Protein AF-A0AAD7GSQ5-F1 (afdb_monomer_lite)

Foldseek 3Di:
DVVVVCLLCVPPVNDFPVQDPDVPPDGDDDDDDDDDPDDFFPVVQVRLLVSLVCLQPDFAFDKDWDKDQDPPDPDPPDDDDDDDPPDPDDPDDPDPPPCVPVNTDTDIDGDPDPPPGHRGHPSQQRKGKWKWFWDDPDPPTDTDGGDTPVSVVVTQKIKIWIWGDRVVDDIDTSDIDIDHDDDDDPVRVVVVVVVRSVVRVVVSVVSVVVD

Secondary structure (DSSP, 8-state):
-HHHHHHHHTSGGG--GGGEEETTTEE---------S---S-HHHHHHHHHHHHHHH-EEPP-EEEEE-PPPP----------------------TT-GGG-S-EEEEE----TT-PEEPTTGGG--EEEEEEEE-SSSSPEEEES--HHHHHH-SEEEEEEEE--TTS--EEEEEEEEES----HHHHHHHHHHHHHHHHHHHHHHHTT-

Radius of gyration: 27.68 Å; chains: 1; bounding box: 52×43×93 Å

Sequence (211 aa):
MSTLLHQTLAHPSLHPVNLGILAEKKAWLLNLNCVVLADAGNAYDALFMAARAALWDCKVPRMCGVEYKAAAAPGTKVAESGEMDVDRDTEAQQSGFDTRSIARAVDFELPDYWDEGAVLDGRERWPVSVTLNIAGSKMPLVHYLDAIPQEEAATPLRLLLVFSFPPASSPKLQAMRTLGSGELESDQIRDFVTDGEKYAQKLWDALNRKL

Organism: Mycena rosella (NCBI:txid1033263)

pLDDT: mean 75.3, std 17.5, range [32.16, 93.0]

Structure (mmCIF, N/CA/C/O backbone):
data_AF-A0AAD7GSQ5-F1
#
_entry.id   AF-A0AAD7GSQ5-F1
#
loop_
_atom_site.group_PDB
_atom_site.id
_atom_site.type_symbol
_atom_site.label_atom_id
_atom_site.label_alt_id
_atom_site.label_comp_id
_atom_site.label_asym_id
_atom_site.label_entity_id
_atom_site.label_seq_id
_atom_site.pdbx_PDB_ins_code
_atom_site.Cartn_x
_atom_site.Cartn_y
_atom_site.Cartn_z
_atom_site.occupancy
_atom_site.B_iso_or_equiv
_atom_site.auth_seq_id
_atom_site.auth_comp_id
_atom_site.auth_asym_id
_atom_site.auth_atom_id
_atom_site.pdbx_PDB_model_num
ATOM 1 N N . MET A 1 1 ? -13.014 2.331 -3.685 1.00 68.62 1 MET A N 1
ATOM 2 C CA . MET A 1 1 ? -11.794 1.556 -3.357 1.00 68.62 1 MET A CA 1
ATOM 3 C C . MET A 1 1 ? -10.695 1.776 -4.392 1.00 68.62 1 MET A C 1
ATOM 5 O O . MET A 1 1 ? -9.626 2.228 -4.007 1.00 68.62 1 MET A O 1
ATOM 9 N N . SER A 1 2 ? -10.964 1.563 -5.686 1.00 78.50 2 SER A N 1
ATOM 10 C CA . SER A 1 2 ? -9.988 1.754 -6.778 1.00 78.50 2 SER A CA 1
ATOM 11 C C . SER A 1 2 ? -9.337 3.141 -6.819 1.00 78.50 2 SER A C 1
ATOM 13 O O . SER A 1 2 ? -8.131 3.240 -6.999 1.00 78.50 2 SER A O 1
ATOM 15 N N . THR A 1 3 ? -10.100 4.212 -6.589 1.00 84.81 3 THR A N 1
ATOM 16 C CA . THR A 1 3 ? -9.573 5.588 -6.581 1.00 84.81 3 THR A CA 1
ATOM 17 C C . THR A 1 3 ? -8.549 5.831 -5.480 1.00 84.81 3 THR A C 1
ATOM 19 O O . THR A 1 3 ? -7.560 6.509 -5.718 1.00 84.81 3 THR A O 1
ATOM 22 N N . LEU A 1 4 ? -8.756 5.254 -4.294 1.00 84.88 4 LEU A N 1
ATOM 23 C CA . LEU A 1 4 ? -7.828 5.385 -3.173 1.00 84.88 4 LEU A CA 1
ATOM 24 C C . LEU A 1 4 ? -6.525 4.635 -3.461 1.00 84.88 4 LEU A C 1
ATOM 26 O O . LEU A 1 4 ? -5.440 5.177 -3.275 1.00 84.88 4 LEU A O 1
ATOM 30 N N . LEU A 1 5 ? -6.637 3.414 -3.982 1.00 84.44 5 LEU A N 1
ATOM 31 C CA . LEU A 1 5 ? -5.481 2.624 -4.393 1.00 84.44 5 LEU A CA 1
ATOM 32 C C . LEU A 1 5 ? -4.702 3.346 -5.504 1.00 84.44 5 LEU A C 1
ATOM 34 O O . LEU A 1 5 ? -3.497 3.532 -5.390 1.00 84.44 5 LEU A O 1
ATOM 38 N N . HIS A 1 6 ? -5.390 3.861 -6.524 1.00 86.62 6 HIS A N 1
ATOM 39 C CA . HIS A 1 6 ? -4.755 4.637 -7.586 1.00 86.62 6 HIS A CA 1
ATOM 40 C C . HIS A 1 6 ? -4.073 5.906 -7.055 1.00 86.62 6 HIS A C 1
ATOM 42 O O . HIS A 1 6 ? -2.906 6.123 -7.347 1.00 86.62 6 HIS A O 1
ATOM 48 N N . GLN A 1 7 ? -4.749 6.717 -6.236 1.00 87.31 7 GLN A N 1
ATOM 49 C CA . GLN A 1 7 ? -4.179 7.953 -5.679 1.00 87.31 7 GLN A CA 1
ATOM 50 C C . GLN A 1 7 ? -2.938 7.697 -4.819 1.00 87.31 7 GLN A C 1
ATOM 52 O O . GLN A 1 7 ? -1.979 8.461 -4.878 1.00 87.31 7 GLN A O 1
ATOM 57 N N . THR A 1 8 ? -2.954 6.626 -4.025 1.00 85.56 8 THR A N 1
ATOM 58 C CA . THR A 1 8 ? -1.817 6.260 -3.172 1.00 85.56 8 THR A CA 1
ATOM 59 C C . THR A 1 8 ? -0.640 5.724 -3.977 1.00 85.56 8 THR A C 1
ATOM 61 O O . THR A 1 8 ? 0.480 6.176 -3.764 1.00 85.56 8 THR A O 1
ATOM 64 N N . LEU A 1 9 ? -0.872 4.804 -4.920 1.00 84.44 9 LEU A N 1
ATOM 65 C CA . LEU A 1 9 ? 0.197 4.168 -5.696 1.00 84.44 9 LEU A CA 1
ATOM 66 C C . LEU A 1 9 ? 0.732 5.043 -6.834 1.00 84.44 9 LEU A C 1
ATOM 68 O O . LEU A 1 9 ? 1.901 4.922 -7.183 1.00 84.44 9 LEU A O 1
ATOM 72 N N . ALA A 1 10 ? -0.082 5.944 -7.388 1.00 85.00 10 ALA A N 1
ATOM 73 C CA . ALA A 1 10 ? 0.351 6.896 -8.413 1.00 85.00 10 ALA A CA 1
ATOM 74 C C . ALA A 1 10 ? 1.188 8.053 -7.842 1.00 85.00 10 ALA A C 1
ATOM 76 O O . ALA A 1 10 ? 1.630 8.925 -8.592 1.00 85.00 10 ALA A O 1
ATOM 77 N N . HIS A 1 11 ? 1.399 8.098 -6.522 1.00 83.00 11 HIS A N 1
ATOM 78 C CA . HIS A 1 11 ? 2.179 9.159 -5.912 1.00 83.00 11 HIS A CA 1
ATOM 79 C C . HIS A 1 11 ? 3.644 9.114 -6.410 1.00 83.00 11 HIS A C 1
ATOM 81 O O . HIS A 1 11 ? 4.278 8.057 -6.352 1.00 83.00 11 HIS A O 1
ATOM 87 N N . PRO A 1 12 ? 4.245 10.250 -6.827 1.00 79.50 12 PRO A N 1
ATOM 88 C CA . PRO A 1 12 ? 5.581 10.278 -7.437 1.00 79.50 12 PRO A CA 1
ATOM 89 C C . PRO A 1 12 ? 6.703 9.667 -6.586 1.00 79.50 12 PRO A C 1
ATOM 91 O O . PRO A 1 12 ? 7.676 9.157 -7.126 1.00 79.50 12 PRO A O 1
ATOM 94 N N . SER A 1 13 ? 6.566 9.685 -5.254 1.00 75.94 13 SER A N 1
ATOM 95 C CA . SER A 1 13 ? 7.541 9.072 -4.329 1.00 75.94 13 SER A CA 1
ATOM 96 C C . SER A 1 13 ? 7.661 7.550 -4.464 1.00 75.94 13 SER A C 1
ATOM 98 O O . SER A 1 13 ? 8.639 6.972 -3.991 1.00 75.94 13 SER A O 1
ATOM 100 N N . LEU A 1 14 ? 6.668 6.909 -5.081 1.00 76.50 14 LEU A N 1
ATOM 101 C CA . LEU A 1 14 ? 6.602 5.468 -5.292 1.00 76.50 14 LEU A CA 1
ATOM 102 C C . LEU A 1 14 ? 6.900 5.077 -6.742 1.00 76.50 14 LEU A C 1
ATOM 104 O O . LEU A 1 14 ? 6.916 3.888 -7.035 1.00 76.50 14 LEU A O 1
ATOM 108 N N . HIS A 1 15 ? 7.162 6.039 -7.639 1.00 80.88 15 HIS A N 1
ATOM 109 C CA . HIS A 1 15 ? 7.458 5.750 -9.041 1.00 80.88 15 HIS A CA 1
ATOM 110 C C . HIS A 1 15 ? 8.826 5.053 -9.147 1.00 80.88 15 HIS A C 1
ATOM 112 O O . HIS A 1 15 ? 9.850 5.644 -8.785 1.00 80.88 15 HIS A O 1
ATOM 118 N N . PRO A 1 16 ? 8.873 3.800 -9.622 1.00 81.00 16 PRO A N 1
ATOM 119 C CA . PRO A 1 16 ? 10.131 3.093 -9.796 1.00 81.00 16 PRO A CA 1
ATOM 120 C C . PRO A 1 16 ? 10.864 3.587 -11.057 1.00 81.00 16 PRO A C 1
ATOM 122 O O . PRO A 1 16 ? 10.272 3.776 -12.119 1.00 81.00 16 PRO A O 1
ATOM 125 N N . VAL A 1 17 ? 12.176 3.809 -10.950 1.00 78.75 17 VAL A N 1
ATOM 126 C CA . VAL A 1 17 ? 12.980 4.430 -12.026 1.00 78.75 17 VAL A CA 1
ATOM 127 C C . VAL A 1 17 ? 13.133 3.501 -13.238 1.00 78.75 17 VAL A C 1
ATOM 129 O O . VAL A 1 17 ? 13.325 3.950 -14.367 1.00 78.75 17 VAL A O 1
ATOM 132 N N . ASN A 1 18 ? 12.997 2.193 -13.026 1.00 78.38 18 ASN A N 1
ATOM 133 C CA . ASN A 1 18 ? 13.192 1.162 -14.042 1.00 78.38 18 ASN A CA 1
ATOM 134 C C . ASN A 1 18 ? 12.001 0.973 -15.007 1.00 78.38 18 ASN A C 1
ATOM 136 O O . ASN A 1 18 ? 12.034 0.058 -15.826 1.00 78.38 18 ASN A O 1
ATOM 140 N N . LEU A 1 19 ? 10.966 1.820 -14.943 1.00 78.88 19 LEU A N 1
ATOM 141 C CA . LEU A 1 19 ? 9.861 1.817 -15.912 1.00 78.88 19 LEU A CA 1
ATOM 142 C C . LEU A 1 19 ? 10.145 2.666 -17.162 1.00 78.88 19 LEU A C 1
ATOM 144 O O . LEU A 1 19 ? 9.374 2.617 -18.117 1.00 78.88 19 LEU A O 1
ATOM 148 N N . GLY A 1 20 ? 11.235 3.435 -17.201 1.00 76.75 20 GLY A N 1
ATOM 149 C CA . GLY A 1 20 ? 11.613 4.204 -18.389 1.00 76.75 20 GLY A CA 1
ATOM 150 C C . GLY A 1 20 ? 12.128 3.309 -19.520 1.00 76.75 20 GLY A C 1
ATOM 151 O O . GLY A 1 20 ? 13.118 2.606 -19.340 1.00 76.75 20 GLY A O 1
ATOM 152 N N . ILE A 1 21 ? 11.491 3.365 -20.696 1.00 73.31 21 ILE A N 1
ATOM 153 C CA . ILE A 1 21 ? 11.996 2.738 -21.932 1.00 73.31 21 ILE A CA 1
ATOM 154 C C . ILE A 1 21 ? 12.950 3.694 -22.642 1.00 73.31 21 ILE A C 1
ATOM 156 O O . ILE A 1 21 ? 14.101 3.379 -22.925 1.00 73.31 21 ILE A O 1
ATOM 160 N N . LEU A 1 22 ? 12.455 4.900 -22.898 1.00 72.69 22 LEU A N 1
ATOM 161 C CA . LEU A 1 22 ? 13.202 6.021 -23.437 1.00 72.69 22 LEU A CA 1
ATOM 162 C C . LEU A 1 22 ? 12.926 7.201 -22.529 1.00 72.69 22 LEU A C 1
ATOM 164 O O . LEU A 1 22 ? 11.758 7.560 -22.342 1.00 72.69 22 LEU A O 1
ATOM 168 N N . ALA A 1 23 ? 13.990 7.806 -22.003 1.00 69.12 23 ALA A N 1
ATOM 169 C CA . ALA A 1 23 ? 13.882 9.010 -21.193 1.00 69.12 23 ALA A CA 1
ATOM 170 C C . ALA A 1 23 ? 12.964 10.026 -21.896 1.00 69.12 23 ALA A C 1
ATOM 172 O O . ALA A 1 23 ? 13.166 10.350 -23.068 1.00 69.12 23 ALA A O 1
ATOM 173 N N . GLU A 1 24 ? 11.912 10.443 -21.187 1.00 70.12 24 GLU A N 1
ATOM 174 C CA . GLU A 1 24 ? 10.933 11.455 -21.614 1.00 70.12 24 GLU A CA 1
ATOM 175 C C . GLU A 1 24 ? 10.088 11.117 -22.860 1.00 70.12 24 GLU A C 1
ATOM 177 O O . GLU A 1 24 ? 9.336 11.966 -23.335 1.00 70.12 24 GLU A O 1
ATOM 182 N N . LYS A 1 25 ? 10.156 9.887 -23.392 1.00 75.31 25 LYS A N 1
ATOM 183 C CA . LYS A 1 25 ? 9.409 9.499 -24.608 1.00 75.31 25 LYS A CA 1
ATOM 184 C C . LYS A 1 25 ? 8.5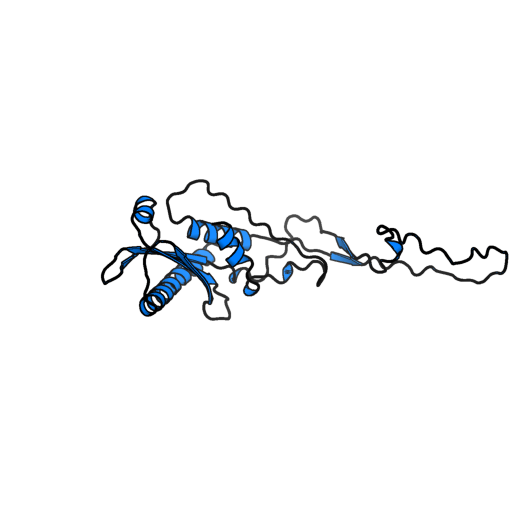22 8.279 -24.437 1.00 75.31 25 LYS A C 1
ATOM 186 O O . LYS A 1 25 ? 7.379 8.291 -24.883 1.00 75.31 25 LYS A O 1
ATOM 191 N N . LYS A 1 26 ? 9.055 7.202 -23.859 1.00 78.75 26 LYS A N 1
ATOM 192 C CA . LYS A 1 26 ? 8.341 5.928 -23.714 1.00 78.75 26 LYS A CA 1
ATOM 193 C C . LYS A 1 26 ? 8.614 5.357 -22.332 1.00 78.75 26 LYS A C 1
ATOM 195 O O . LYS A 1 26 ? 9.761 5.317 -21.894 1.00 78.75 26 LYS A O 1
ATOM 200 N N . ALA A 1 27 ? 7.568 4.896 -21.668 1.00 82.31 27 ALA A N 1
ATOM 201 C CA . ALA A 1 27 ? 7.650 4.251 -20.369 1.00 82.31 27 ALA A CA 1
ATOM 202 C C . ALA A 1 27 ? 6.680 3.070 -20.324 1.00 82.31 27 ALA A C 1
ATOM 204 O O . ALA A 1 27 ? 5.668 3.056 -21.028 1.00 82.31 27 ALA A O 1
ATOM 205 N N . TRP A 1 28 ? 7.001 2.091 -19.493 1.00 82.94 28 TRP A N 1
ATOM 206 C CA . TRP A 1 28 ? 6.109 1.000 -19.153 1.00 82.94 28 TRP A CA 1
ATOM 207 C C . TRP A 1 28 ? 4.930 1.527 -18.338 1.00 82.94 28 TRP A C 1
ATOM 209 O O . TRP A 1 28 ? 5.103 2.267 -17.369 1.00 82.94 28 TRP A O 1
ATOM 219 N N . LEU A 1 29 ? 3.725 1.118 -18.727 1.00 85.88 29 LEU A N 1
ATOM 220 C CA . LEU A 1 29 ? 2.514 1.375 -17.962 1.00 85.88 29 LEU A CA 1
ATOM 221 C C . LEU A 1 29 ? 2.232 0.166 -17.073 1.00 85.88 29 LEU A C 1
ATOM 223 O O . LEU A 1 29 ? 1.899 -0.912 -17.568 1.00 85.88 29 LEU A O 1
ATOM 227 N N . LEU A 1 30 ? 2.349 0.351 -15.762 1.00 85.62 30 LEU A N 1
ATOM 228 C CA . LEU A 1 30 ? 2.006 -0.689 -14.806 1.00 85.62 30 LEU A CA 1
ATOM 229 C C . LEU A 1 30 ? 0.494 -0.683 -14.551 1.00 85.62 30 LEU A C 1
ATOM 231 O O . LEU A 1 30 ? -0.049 0.265 -13.986 1.00 85.62 30 LEU A O 1
ATOM 235 N N . ASN A 1 31 ? -0.177 -1.757 -14.963 1.00 88.50 31 ASN A N 1
ATOM 236 C CA . ASN A 1 31 ? -1.604 -1.956 -14.736 1.00 88.50 31 ASN A CA 1
ATOM 237 C C . ASN A 1 31 ? -1.805 -2.984 -13.626 1.00 88.50 31 ASN A C 1
ATOM 239 O O . ASN A 1 31 ? -1.407 -4.140 -13.762 1.00 88.50 31 ASN A O 1
ATOM 243 N N . LEU A 1 32 ? -2.440 -2.560 -12.537 1.00 87.81 32 LEU A N 1
ATOM 244 C CA . LEU A 1 32 ? -2.722 -3.414 -11.393 1.00 87.81 32 LEU A CA 1
ATOM 245 C C . LEU A 1 32 ? -4.212 -3.758 -11.362 1.00 87.81 32 LEU A C 1
ATOM 247 O O . LEU A 1 32 ? -5.059 -2.886 -11.167 1.00 87.81 32 LEU A O 1
ATOM 251 N N . ASN A 1 33 ? -4.519 -5.040 -11.551 1.00 90.56 33 ASN A N 1
ATOM 252 C CA . ASN A 1 33 ? -5.881 -5.560 -11.553 1.00 90.56 33 ASN A CA 1
ATOM 253 C C . ASN A 1 33 ? -6.146 -6.300 -10.240 1.00 90.56 33 ASN A C 1
ATOM 255 O O . ASN A 1 33 ? -5.563 -7.352 -9.988 1.00 90.56 33 ASN A O 1
ATOM 259 N N . CYS A 1 34 ? -7.038 -5.762 -9.412 1.00 87.56 34 CYS A N 1
ATOM 260 C CA . CYS A 1 34 ? -7.485 -6.414 -8.184 1.00 87.56 34 CYS A CA 1
ATOM 261 C C . CYS A 1 34 ? -8.860 -7.048 -8.381 1.00 87.56 34 CYS A C 1
ATOM 263 O O . CYS A 1 34 ? -9.777 -6.393 -8.878 1.00 87.56 34 CYS A O 1
ATOM 265 N N . VAL A 1 35 ? -9.025 -8.282 -7.907 1.00 91.12 35 VAL A N 1
ATOM 266 C CA . VAL A 1 35 ? -10.316 -8.975 -7.859 1.00 91.12 35 VAL A CA 1
ATOM 267 C C . VAL A 1 35 ? -10.566 -9.422 -6.424 1.00 91.12 35 VAL A C 1
ATOM 269 O O . VAL A 1 35 ? -9.739 -10.117 -5.838 1.00 91.12 35 VAL A O 1
ATOM 272 N N . VAL A 1 36 ? -11.700 -9.016 -5.854 1.00 89.69 36 VAL A N 1
ATOM 273 C CA . VAL A 1 36 ? -12.150 -9.470 -4.532 1.00 89.69 36 VAL A CA 1
ATOM 274 C C . VAL A 1 36 ? -13.063 -10.672 -4.745 1.00 89.69 36 VAL A C 1
ATOM 276 O O . VAL A 1 36 ? -14.126 -10.539 -5.345 1.00 89.69 36 VAL A O 1
ATOM 279 N N . LEU A 1 37 ? -12.619 -11.849 -4.303 1.00 90.88 37 LEU A N 1
ATOM 280 C CA . LEU A 1 37 ? -13.363 -13.105 -4.472 1.00 90.88 37 LEU A CA 1
ATOM 281 C C . LEU A 1 37 ? -14.387 -13.329 -3.357 1.00 90.88 37 LEU A C 1
ATOM 283 O O . LEU A 1 37 ? -15.473 -13.845 -3.601 1.00 90.88 37 LEU A O 1
ATOM 287 N N . ALA A 1 38 ? -14.028 -12.940 -2.138 1.00 89.69 38 ALA A N 1
ATOM 288 C CA . ALA A 1 38 ? -14.877 -13.003 -0.964 1.00 89.69 38 ALA A CA 1
ATOM 289 C C . ALA A 1 38 ? -14.594 -11.775 -0.101 1.00 89.69 38 ALA A C 1
ATOM 291 O O . ALA A 1 38 ? -13.441 -11.357 0.019 1.00 89.69 38 ALA A O 1
ATOM 292 N N . ASP A 1 39 ? -15.648 -11.213 0.479 1.00 88.25 39 ASP A N 1
ATOM 293 C CA . ASP A 1 39 ? -15.555 -10.097 1.410 1.00 88.25 39 ASP A CA 1
ATOM 294 C C . ASP A 1 39 ? -15.986 -10.574 2.796 1.00 88.25 39 ASP A C 1
ATOM 296 O O . ASP A 1 39 ? -17.122 -11.009 2.999 1.00 88.25 39 ASP A O 1
ATOM 300 N N . ALA A 1 40 ? -15.038 -10.544 3.727 1.00 87.88 40 ALA A N 1
ATOM 301 C CA . ALA A 1 40 ? -15.231 -10.899 5.126 1.00 87.88 40 ALA A CA 1
ATOM 302 C C . ALA A 1 40 ? -14.802 -9.746 6.048 1.00 87.88 40 ALA A C 1
ATOM 304 O O . ALA A 1 40 ? -14.465 -9.987 7.205 1.00 87.88 40 ALA A O 1
ATOM 305 N N . GLY A 1 41 ? -14.836 -8.508 5.545 1.00 86.69 41 GLY A N 1
ATOM 306 C CA . GLY A 1 41 ? -14.369 -7.324 6.257 1.00 86.69 41 GLY A CA 1
ATOM 307 C C . GLY A 1 41 ? -12.934 -6.958 5.889 1.00 86.69 41 GLY A C 1
ATOM 308 O O . GLY A 1 41 ? -12.217 -7.710 5.226 1.00 86.69 41 GLY A O 1
ATOM 309 N N . ASN A 1 42 ? -12.542 -5.743 6.275 1.00 88.56 42 ASN A N 1
ATOM 310 C CA . ASN A 1 42 ? -11.198 -5.188 6.087 1.00 88.56 42 ASN A CA 1
ATOM 311 C C . ASN A 1 42 ? -10.615 -5.333 4.661 1.00 88.56 42 ASN A C 1
ATOM 313 O O . ASN A 1 42 ? -9.412 -5.521 4.447 1.00 88.56 42 ASN A O 1
ATOM 317 N N . ALA A 1 43 ? -11.472 -5.210 3.644 1.00 89.94 43 ALA A N 1
ATOM 318 C CA . ALA A 1 43 ? -11.075 -5.413 2.255 1.00 89.94 43 ALA A CA 1
ATOM 319 C C . ALA A 1 43 ? -9.985 -4.425 1.783 1.00 89.94 43 ALA A C 1
ATOM 321 O O . ALA A 1 43 ? -9.219 -4.740 0.873 1.00 89.94 43 ALA A O 1
ATOM 322 N N . TYR A 1 44 ? -9.882 -3.241 2.400 1.00 89.81 44 TYR A N 1
ATOM 323 C CA . TYR A 1 44 ? -8.843 -2.255 2.088 1.00 89.81 44 TYR A CA 1
ATOM 324 C C . TYR A 1 44 ? -7.439 -2.772 2.410 1.00 89.81 44 TYR A C 1
ATOM 326 O O . TYR A 1 44 ? -6.585 -2.767 1.523 1.00 89.81 44 TYR A O 1
ATOM 334 N N . ASP A 1 45 ? -7.213 -3.263 3.628 1.00 91.12 45 ASP A N 1
ATOM 335 C CA . ASP A 1 45 ? -5.896 -3.753 4.043 1.00 91.12 45 ASP A CA 1
ATOM 336 C C . ASP A 1 45 ? -5.490 -4.985 3.239 1.00 91.12 45 ASP A C 1
ATOM 338 O O . ASP A 1 45 ? -4.358 -5.067 2.754 1.00 91.12 45 ASP A O 1
ATOM 342 N N . ALA A 1 46 ? -6.438 -5.889 2.981 1.00 90.94 46 ALA A N 1
ATOM 343 C CA . ALA A 1 46 ? -6.219 -7.035 2.105 1.00 90.94 46 ALA A CA 1
ATOM 344 C C . ALA A 1 46 ? -5.805 -6.616 0.682 1.00 90.94 46 ALA A C 1
ATOM 346 O O . ALA A 1 46 ? -4.851 -7.168 0.131 1.00 90.94 46 ALA A O 1
ATOM 347 N N . LEU A 1 47 ? -6.467 -5.613 0.096 1.00 91.25 47 LEU A N 1
ATOM 348 C CA . LEU A 1 47 ? -6.134 -5.098 -1.236 1.00 91.25 47 LEU A CA 1
ATOM 349 C C . LEU A 1 47 ? -4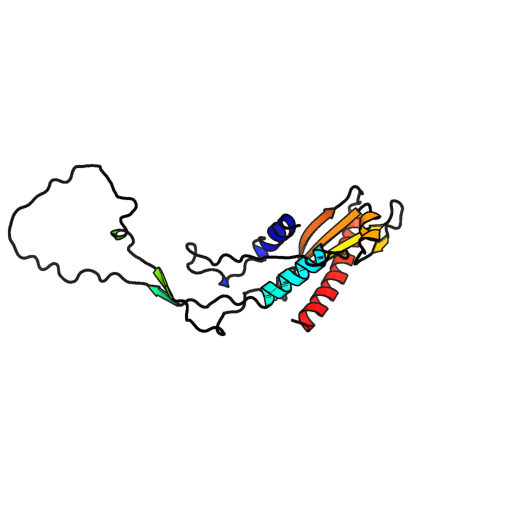.740 -4.473 -1.285 1.00 91.25 47 LEU A C 1
ATOM 351 O O . LEU A 1 47 ? -4.002 -4.736 -2.232 1.00 91.25 47 LEU A O 1
ATOM 355 N N . PHE A 1 48 ? -4.359 -3.670 -0.289 1.00 90.88 48 PHE A N 1
ATOM 356 C CA . PHE A 1 48 ? -3.024 -3.068 -0.243 1.00 90.88 48 PHE A CA 1
ATOM 357 C C . PHE A 1 48 ? -1.927 -4.110 -0.041 1.00 90.88 48 PHE A C 1
ATOM 359 O O . PHE A 1 48 ? -0.896 -4.043 -0.709 1.00 90.88 48 PHE A O 1
ATOM 366 N N . MET A 1 49 ? -2.157 -5.103 0.820 1.00 89.94 49 MET A N 1
ATOM 367 C CA . MET A 1 49 ? -1.228 -6.220 0.995 1.00 89.94 49 MET A CA 1
ATOM 368 C C . MET A 1 49 ? -1.079 -7.039 -0.291 1.00 89.94 49 MET A C 1
ATOM 370 O O . MET A 1 49 ? 0.044 -7.335 -0.697 1.00 89.94 49 MET A O 1
ATOM 374 N N . ALA A 1 50 ? -2.188 -7.357 -0.966 1.00 90.88 50 ALA A N 1
ATOM 375 C CA . ALA A 1 50 ? -2.176 -8.091 -2.228 1.00 90.88 50 ALA A CA 1
ATOM 376 C C . ALA A 1 50 ? -1.497 -7.293 -3.351 1.00 90.88 50 ALA A C 1
ATOM 378 O O . ALA A 1 50 ? -0.664 -7.836 -4.075 1.00 90.88 50 ALA A O 1
ATOM 379 N N . ALA A 1 51 ? -1.799 -5.997 -3.466 1.00 90.69 51 ALA A N 1
ATOM 380 C CA . ALA A 1 51 ? -1.167 -5.109 -4.435 1.00 90.69 51 ALA A CA 1
ATOM 381 C C . ALA A 1 51 ? 0.345 -5.031 -4.205 1.00 90.69 51 ALA A C 1
ATOM 383 O O . ALA A 1 51 ? 1.120 -5.180 -5.145 1.00 90.69 51 ALA A O 1
ATOM 384 N N . ARG A 1 52 ? 0.776 -4.871 -2.949 1.00 88.94 52 ARG A N 1
ATOM 385 C CA . ARG A 1 52 ? 2.192 -4.871 -2.580 1.00 88.94 52 ARG A CA 1
ATOM 386 C C . ARG A 1 52 ? 2.883 -6.184 -2.946 1.00 88.94 52 ARG A C 1
ATOM 388 O O . ARG A 1 52 ? 3.961 -6.138 -3.527 1.00 88.94 52 ARG A O 1
ATOM 395 N N . ALA A 1 53 ? 2.284 -7.329 -2.626 1.00 89.31 53 ALA A N 1
ATOM 396 C CA . ALA A 1 53 ? 2.852 -8.636 -2.953 1.00 89.31 53 ALA A CA 1
ATOM 397 C C . ALA A 1 53 ? 2.972 -8.846 -4.473 1.00 89.31 53 ALA A C 1
ATOM 399 O O . ALA A 1 53 ? 4.016 -9.278 -4.953 1.00 89.31 53 ALA A O 1
ATOM 400 N N . ALA A 1 54 ? 1.950 -8.458 -5.240 1.00 89.62 54 ALA A N 1
ATOM 401 C CA . ALA A 1 54 ? 1.981 -8.528 -6.699 1.00 89.62 54 ALA A CA 1
ATOM 402 C C . ALA A 1 54 ? 3.060 -7.615 -7.307 1.00 89.62 54 ALA A C 1
ATOM 404 O O . ALA A 1 54 ? 3.749 -8.005 -8.244 1.00 89.62 54 ALA A O 1
ATOM 405 N N . LEU A 1 55 ? 3.239 -6.407 -6.761 1.00 87.75 55 LEU A N 1
ATOM 406 C CA . LEU A 1 55 ? 4.285 -5.473 -7.190 1.00 87.75 55 LEU A CA 1
ATOM 407 C C . LEU A 1 55 ? 5.691 -5.923 -6.784 1.00 87.75 55 LEU A C 1
ATOM 409 O O . LEU A 1 55 ? 6.655 -5.578 -7.462 1.00 87.75 55 LEU A O 1
ATOM 413 N N . TRP A 1 56 ? 5.811 -6.678 -5.691 1.00 87.25 56 TRP A N 1
ATOM 414 C CA . TRP A 1 56 ? 7.077 -7.251 -5.242 1.00 87.25 56 TRP A CA 1
ATOM 415 C C . TRP A 1 56 ? 7.584 -8.337 -6.193 1.00 87.25 56 TRP A C 1
ATOM 417 O O . TRP A 1 56 ? 8.768 -8.351 -6.523 1.00 87.25 56 TRP A O 1
ATOM 427 N N . ASP A 1 57 ? 6.687 -9.205 -6.664 1.00 86.06 57 ASP A N 1
ATOM 428 C CA . ASP A 1 57 ? 7.007 -10.269 -7.625 1.00 86.06 57 ASP A CA 1
ATOM 429 C C . ASP A 1 57 ? 7.003 -9.775 -9.088 1.00 86.06 57 ASP A C 1
ATOM 431 O O . ASP A 1 57 ? 7.388 -10.484 -10.017 1.00 86.06 57 ASP A O 1
ATOM 435 N N . CYS A 1 58 ? 6.595 -8.523 -9.322 1.00 85.69 58 CYS A N 1
ATOM 436 C CA . CYS A 1 58 ? 6.571 -7.948 -10.658 1.00 85.69 58 CYS A CA 1
ATOM 437 C C . CYS A 1 58 ? 7.995 -7.762 -11.199 1.00 85.69 58 CYS A C 1
ATOM 439 O O . CYS A 1 58 ? 8.807 -6.989 -10.674 1.00 85.69 58 CYS A O 1
ATOM 441 N N . LYS A 1 59 ? 8.278 -8.451 -12.305 1.00 83.44 59 LYS A N 1
ATOM 442 C CA . LYS A 1 59 ? 9.508 -8.298 -13.077 1.00 83.44 59 LYS A CA 1
ATOM 443 C C . LYS A 1 59 ? 9.203 -7.552 -14.370 1.00 83.44 59 LYS 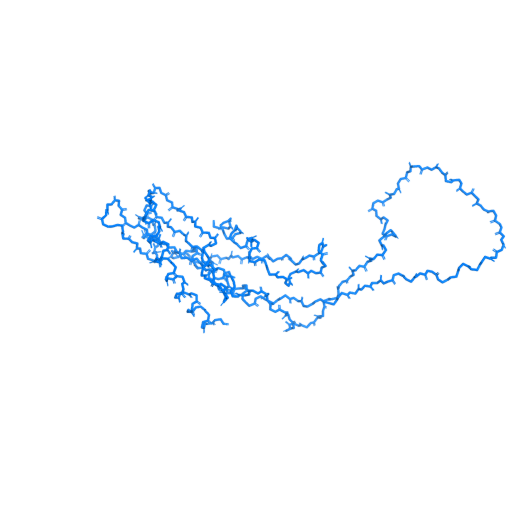A C 1
ATOM 445 O O . LYS A 1 59 ? 8.332 -7.947 -15.141 1.00 83.44 59 LYS A O 1
ATOM 450 N N . VAL A 1 60 ? 9.939 -6.474 -14.605 1.00 81.88 60 VAL A N 1
ATOM 451 C CA . VAL A 1 60 ? 9.869 -5.685 -15.835 1.00 81.88 60 VAL A CA 1
ATOM 452 C C . VAL A 1 60 ? 10.818 -6.317 -16.855 1.00 81.88 60 VAL A C 1
ATOM 454 O O . VAL A 1 60 ? 11.974 -6.583 -16.513 1.00 81.88 60 VAL A O 1
ATOM 457 N N . PRO A 1 61 ? 10.388 -6.579 -18.099 1.00 76.12 61 PRO A N 1
ATOM 458 C CA . PRO A 1 61 ? 11.278 -7.125 -19.115 1.00 76.12 61 PRO A CA 1
ATOM 459 C C . PRO A 1 61 ? 12.440 -6.163 -19.383 1.00 76.12 61 PRO A C 1
ATOM 461 O O . PRO A 1 61 ? 12.265 -4.942 -19.451 1.00 76.12 61 PRO A O 1
ATOM 464 N N . ARG A 1 62 ? 13.649 -6.715 -19.529 1.00 70.06 62 ARG A N 1
ATOM 465 C CA . ARG A 1 62 ? 14.812 -5.931 -19.956 1.00 70.06 62 ARG A CA 1
ATOM 466 C C . ARG A 1 62 ? 14.599 -5.485 -21.396 1.00 70.06 62 ARG A C 1
ATOM 468 O O . ARG A 1 62 ? 14.020 -6.214 -22.191 1.00 70.06 62 ARG A O 1
ATOM 475 N N . MET A 1 63 ? 15.085 -4.299 -21.734 1.00 68.38 63 MET A N 1
ATOM 476 C CA . MET A 1 63 ? 15.070 -3.820 -23.113 1.00 68.38 63 MET A CA 1
ATOM 477 C C . MET A 1 63 ? 16.485 -3.510 -23.551 1.00 68.38 63 MET A C 1
ATOM 479 O O . MET A 1 63 ? 17.256 -2.903 -22.805 1.00 68.38 63 MET A O 1
ATOM 483 N N . CYS A 1 64 ? 16.795 -3.886 -24.784 1.00 61.44 64 CYS A N 1
ATOM 484 C CA . CYS A 1 64 ? 17.971 -3.405 -25.484 1.00 61.44 64 CYS A CA 1
ATOM 485 C C . CYS A 1 64 ? 17.521 -2.311 -26.452 1.00 61.44 64 CYS A C 1
ATOM 487 O O . CYS A 1 64 ? 16.719 -2.557 -27.352 1.00 61.44 64 CYS A O 1
ATOM 489 N N . GLY A 1 65 ? 18.003 -1.084 -26.240 1.00 59.56 65 GLY A N 1
ATOM 490 C CA . GLY A 1 65 ? 17.753 0.013 -27.168 1.00 59.56 65 GLY A CA 1
ATOM 491 C C . GLY A 1 65 ? 18.473 -0.254 -28.485 1.00 59.56 65 GLY A C 1
ATOM 492 O O . GLY A 1 65 ? 19.702 -0.330 -28.506 1.00 59.56 65 GLY A O 1
ATOM 493 N N . VAL A 1 66 ? 17.718 -0.388 -29.572 1.00 59.88 66 VAL A N 1
ATOM 494 C CA . VAL A 1 66 ? 18.259 -0.518 -30.923 1.00 59.88 66 VAL A CA 1
ATOM 495 C C . VAL A 1 66 ? 18.103 0.833 -31.607 1.00 59.88 66 VAL A C 1
ATOM 497 O O . VAL A 1 66 ? 17.023 1.248 -32.032 1.00 59.88 66 VAL A O 1
ATOM 500 N N . GLU A 1 67 ? 19.207 1.569 -31.679 1.00 59.78 67 GLU A N 1
ATOM 501 C CA . GLU A 1 67 ? 19.254 2.813 -32.436 1.00 59.78 67 GLU A CA 1
ATOM 502 C C . GLU A 1 67 ? 19.587 2.507 -33.895 1.00 59.78 67 GLU A C 1
ATOM 504 O O . GLU A 1 67 ? 20.738 2.232 -34.24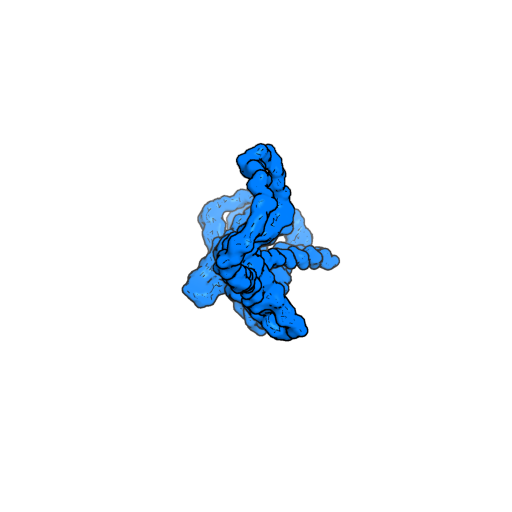6 1.00 59.78 67 GLU A O 1
ATOM 509 N N . TYR A 1 68 ? 18.591 2.609 -34.774 1.00 56.78 68 TYR A N 1
ATOM 510 C CA . TYR A 1 68 ? 18.843 2.588 -36.208 1.00 56.78 68 TYR A CA 1
ATOM 511 C C . TYR A 1 68 ? 19.402 3.948 -36.628 1.00 56.78 68 TYR A C 1
ATOM 513 O O . TYR A 1 68 ? 18.673 4.922 -36.828 1.00 56.78 68 TYR A O 1
ATOM 521 N N . LYS A 1 69 ? 20.728 4.030 -36.768 1.00 54.75 69 LYS A N 1
ATOM 522 C CA . LYS A 1 69 ? 21.356 5.149 -37.474 1.00 54.75 69 LYS A CA 1
ATOM 523 C C . LYS A 1 69 ? 21.049 4.980 -38.956 1.00 54.75 69 LYS A C 1
ATOM 525 O O . LYS A 1 69 ? 21.588 4.079 -39.594 1.00 54.75 69 LYS A O 1
ATOM 530 N N . ALA A 1 70 ? 20.188 5.839 -39.501 1.00 56.31 70 ALA A N 1
ATOM 531 C CA . ALA A 1 70 ? 20.032 5.941 -40.944 1.00 56.31 70 ALA A CA 1
ATOM 532 C C . ALA A 1 70 ? 21.421 6.193 -41.547 1.00 56.31 70 ALA A C 1
ATOM 534 O O . ALA A 1 70 ? 22.100 7.150 -41.164 1.00 56.31 70 ALA A O 1
ATOM 535 N N . ALA A 1 71 ? 21.875 5.298 -42.426 1.00 50.75 71 ALA A N 1
ATOM 536 C CA . ALA A 1 71 ? 23.127 5.495 -43.133 1.00 50.75 71 ALA A CA 1
ATOM 537 C C . ALA A 1 71 ? 23.029 6.830 -43.878 1.00 50.75 71 ALA A C 1
ATOM 539 O O . ALA A 1 71 ? 22.159 7.003 -44.733 1.00 50.75 71 ALA A O 1
ATOM 540 N N . ALA A 1 72 ? 23.892 7.787 -43.527 1.00 50.56 72 ALA A N 1
ATOM 541 C CA . ALA A 1 72 ? 24.086 8.968 -44.350 1.00 50.56 72 ALA A CA 1
ATOM 542 C C . ALA A 1 72 ? 24.397 8.471 -45.766 1.00 50.56 72 ALA A C 1
ATOM 544 O O . ALA A 1 72 ? 25.320 7.672 -45.9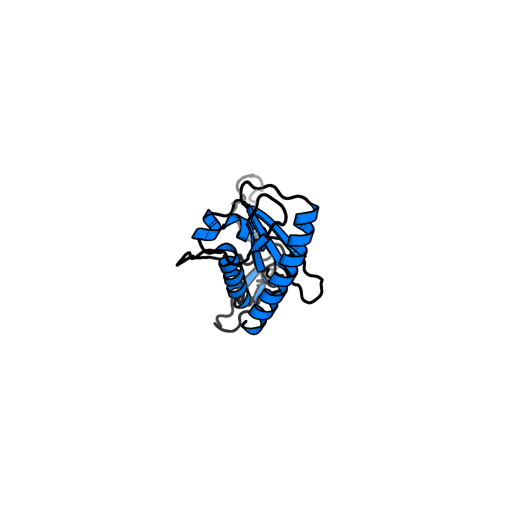45 1.00 50.56 72 ALA A O 1
ATOM 545 N N . ALA A 1 73 ? 23.569 8.869 -46.734 1.00 44.12 73 ALA A N 1
ATOM 546 C CA . ALA A 1 73 ? 23.659 8.393 -48.105 1.00 44.12 73 ALA A CA 1
ATOM 547 C C . ALA A 1 73 ? 25.110 8.528 -48.611 1.00 44.12 73 ALA A C 1
ATOM 549 O O . ALA A 1 73 ? 25.662 9.633 -48.588 1.00 44.12 73 ALA A O 1
ATOM 550 N N . PRO A 1 74 ? 25.761 7.433 -49.039 1.00 42.62 74 PRO A N 1
ATOM 551 C CA . PRO A 1 74 ? 27.094 7.521 -49.591 1.00 42.62 74 PRO A CA 1
ATOM 552 C C . PRO A 1 74 ? 26.987 8.050 -51.023 1.00 42.62 74 PRO A C 1
ATOM 554 O O . PRO A 1 74 ? 26.488 7.368 -51.912 1.00 42.62 74 PRO A O 1
ATOM 557 N N . GLY A 1 75 ? 27.511 9.253 -51.248 1.00 43.09 75 GLY A N 1
ATOM 558 C CA . GLY A 1 75 ? 27.971 9.674 -52.569 1.00 43.09 75 GLY A CA 1
ATOM 559 C C . GLY A 1 75 ? 27.123 10.725 -53.275 1.00 43.09 75 GLY A C 1
ATOM 560 O O . GLY A 1 75 ? 26.363 10.409 -54.182 1.00 43.09 75 GLY A O 1
ATOM 561 N N . THR A 1 76 ? 27.412 11.997 -53.002 1.00 36.19 76 THR A N 1
ATOM 562 C CA . THR A 1 76 ? 27.239 13.053 -54.007 1.00 36.19 76 THR A CA 1
ATOM 563 C C . THR A 1 76 ? 28.557 13.196 -54.768 1.00 36.19 76 THR A C 1
ATOM 565 O O . THR A 1 76 ? 29.373 14.069 -54.478 1.00 36.19 76 THR A O 1
ATOM 568 N N . LYS A 1 77 ? 28.810 12.294 -55.725 1.00 38.47 77 LYS A N 1
ATOM 569 C CA . LYS A 1 77 ? 29.707 12.611 -56.842 1.00 38.47 77 LYS A CA 1
ATOM 570 C C . LYS A 1 77 ? 28.877 13.414 -57.833 1.00 38.47 77 LYS A C 1
ATOM 572 O O . LYS A 1 77 ? 27.978 12.870 -58.462 1.00 38.47 77 LYS A O 1
ATOM 577 N N . VAL A 1 78 ? 29.158 14.709 -57.914 1.00 34.81 78 VAL A N 1
ATOM 578 C CA . VAL A 1 78 ? 28.574 15.611 -58.907 1.00 34.81 78 VAL A CA 1
ATOM 579 C C . VAL A 1 78 ? 29.105 15.192 -60.280 1.00 34.81 78 VAL A C 1
ATOM 581 O O . VAL A 1 78 ? 30.287 15.370 -60.565 1.00 34.81 78 VAL A O 1
ATOM 584 N N . ALA A 1 79 ? 28.243 14.586 -61.090 1.00 33.16 79 ALA A N 1
ATOM 585 C CA . ALA A 1 79 ? 28.410 14.455 -62.530 1.00 33.16 79 ALA A CA 1
ATOM 586 C C . ALA A 1 79 ? 27.295 15.277 -63.188 1.00 33.16 79 ALA A C 1
ATOM 588 O O . ALA A 1 79 ? 26.129 15.148 -62.818 1.00 33.16 79 ALA A O 1
ATOM 589 N N . GLU A 1 80 ? 27.684 16.155 -64.111 1.00 39.44 80 GLU A N 1
ATOM 590 C CA . GLU A 1 80 ? 26.798 16.961 -64.951 1.00 39.44 80 GLU A CA 1
ATOM 591 C C . GLU A 1 80 ? 25.779 16.096 -65.701 1.00 39.44 80 GLU A C 1
ATOM 593 O O . GLU A 1 80 ? 26.156 15.114 -66.340 1.00 39.44 80 GLU A O 1
ATOM 598 N N . SER A 1 81 ? 24.504 16.496 -65.680 1.00 32.16 81 SER A N 1
ATOM 599 C CA . SER A 1 81 ? 23.648 16.673 -66.871 1.00 32.16 81 SER A CA 1
ATOM 600 C C . SER A 1 81 ? 22.163 16.772 -66.496 1.00 32.16 81 SER A C 1
ATOM 602 O O . SER A 1 81 ? 21.648 15.944 -65.755 1.00 32.16 81 SER A O 1
ATOM 604 N N . GLY A 1 82 ? 21.475 17.752 -67.091 1.00 33.03 82 GLY A N 1
ATOM 605 C CA . GLY A 1 82 ? 20.064 17.622 -67.470 1.00 33.03 82 GLY A CA 1
ATOM 606 C C . GLY A 1 82 ? 19.009 18.101 -66.472 1.00 33.03 82 GLY A C 1
ATOM 607 O O . GLY A 1 82 ? 18.630 17.377 -65.562 1.00 33.03 82 GLY A O 1
ATOM 608 N N . GLU A 1 83 ? 18.508 19.311 -66.726 1.00 38.41 83 GLU A N 1
ATOM 609 C CA . GLU A 1 83 ? 17.114 19.766 -66.580 1.00 38.41 83 GLU A CA 1
ATOM 610 C C . GLU A 1 83 ? 16.111 18.849 -65.845 1.00 38.41 83 GLU A C 1
ATOM 612 O O . GLU A 1 83 ? 15.634 17.851 -66.384 1.00 38.41 83 GLU A O 1
ATOM 617 N N . MET A 1 84 ? 15.662 19.301 -64.673 1.00 34.91 84 MET A N 1
ATOM 618 C CA . MET A 1 84 ? 14.238 19.543 -64.400 1.00 34.91 84 MET A CA 1
ATOM 619 C C . MET A 1 84 ? 14.133 20.348 -63.101 1.00 34.91 84 MET A C 1
ATOM 621 O O . MET A 1 84 ? 14.154 19.801 -62.000 1.00 34.91 84 MET A O 1
ATOM 625 N N . ASP A 1 85 ? 14.069 21.669 -63.254 1.00 36.41 85 ASP A N 1
ATOM 626 C CA . ASP A 1 85 ? 13.726 22.596 -62.180 1.00 36.41 85 ASP A CA 1
ATOM 627 C C . ASP A 1 85 ? 12.203 22.525 -62.009 1.00 36.41 85 ASP A C 1
ATOM 629 O O . ASP A 1 85 ? 11.444 23.055 -62.820 1.00 36.41 85 ASP A O 1
ATOM 633 N N . VAL A 1 86 ? 11.743 21.736 -61.037 1.00 42.75 86 VAL A N 1
ATOM 634 C CA . VAL A 1 86 ? 10.341 21.764 -60.614 1.00 42.75 86 VAL A CA 1
ATOM 635 C C . VAL A 1 86 ? 10.269 22.813 -59.521 1.00 42.75 86 VAL A C 1
ATOM 637 O O . VAL A 1 86 ? 10.689 22.561 -58.389 1.00 42.75 86 VAL A O 1
ATOM 640 N N . ASP A 1 87 ? 9.782 23.991 -59.908 1.00 38.00 87 ASP A N 1
ATOM 641 C CA . ASP A 1 87 ? 9.562 25.142 -59.045 1.00 38.00 87 ASP A CA 1
ATOM 642 C C . ASP A 1 87 ? 8.979 24.717 -57.690 1.00 38.00 87 ASP A C 1
ATOM 644 O O . ASP A 1 87 ? 7.865 24.198 -57.566 1.00 38.00 87 ASP A O 1
ATOM 648 N N . ARG A 1 88 ? 9.782 24.959 -56.650 1.00 47.66 88 ARG A N 1
ATOM 649 C CA . ARG A 1 88 ? 9.310 25.160 -55.284 1.00 47.66 88 ARG A CA 1
ATOM 650 C C . ARG A 1 88 ? 8.312 26.306 -55.332 1.00 47.66 88 ARG A C 1
ATOM 652 O O . ARG A 1 88 ? 8.747 27.437 -55.456 1.00 47.66 88 ARG A O 1
ATOM 659 N N . ASP A 1 89 ? 7.029 25.997 -55.233 1.00 40.28 89 ASP A N 1
ATOM 660 C CA . ASP A 1 89 ? 6.040 26.808 -54.518 1.00 40.28 89 ASP A CA 1
ATOM 661 C C . ASP A 1 89 ? 4.679 26.117 -54.592 1.00 40.28 89 ASP A C 1
ATOM 663 O O . ASP A 1 89 ? 3.847 26.368 -55.463 1.00 40.28 89 ASP A O 1
ATOM 667 N N . THR A 1 90 ? 4.422 25.215 -53.647 1.00 35.69 90 THR A N 1
ATOM 668 C CA . THR A 1 90 ? 3.045 24.950 -53.225 1.00 35.69 90 THR A CA 1
ATOM 669 C C . THR A 1 90 ? 3.047 24.507 -51.769 1.00 35.69 90 THR A C 1
ATOM 671 O O . THR A 1 90 ? 3.443 23.395 -51.423 1.00 35.69 90 THR A O 1
ATOM 674 N N . GLU A 1 91 ? 2.601 25.413 -50.906 1.00 43.00 91 GLU A N 1
ATOM 675 C CA . GLU A 1 91 ? 2.109 25.126 -49.566 1.00 43.00 91 GLU A CA 1
ATOM 676 C C . GLU A 1 91 ? 0.951 24.119 -49.655 1.00 43.00 91 GLU A C 1
ATOM 678 O O . GLU A 1 91 ? -0.219 24.484 -49.709 1.00 43.00 91 GLU A O 1
ATOM 683 N N . ALA A 1 92 ? 1.255 22.826 -49.713 1.00 38.62 92 ALA A N 1
ATOM 684 C CA . ALA A 1 92 ? 0.265 21.780 -49.526 1.00 38.62 92 ALA A CA 1
ATOM 685 C C . ALA A 1 92 ? 0.942 20.480 -49.093 1.00 38.62 92 ALA A C 1
ATOM 687 O O . ALA A 1 92 ? 1.662 19.838 -49.850 1.00 38.62 92 ALA A O 1
ATOM 688 N N . GLN A 1 93 ? 0.604 20.078 -47.868 1.00 42.38 93 GLN A N 1
ATOM 689 C CA . GLN A 1 93 ? 0.661 18.703 -47.380 1.00 42.38 93 GLN A CA 1
ATOM 690 C C . GLN A 1 93 ? 2.065 18.157 -47.086 1.00 42.38 93 GLN A C 1
ATOM 692 O O . GLN A 1 93 ? 2.509 17.160 -47.652 1.00 42.38 93 GLN A O 1
ATOM 697 N N . GLN A 1 94 ? 2.683 18.692 -46.025 1.00 43.09 94 GLN A N 1
ATOM 698 C CA . GLN A 1 94 ? 3.365 17.793 -45.091 1.00 43.09 94 GLN A CA 1
ATOM 699 C C . GLN A 1 94 ? 2.320 16.797 -44.579 1.00 43.09 94 GLN A C 1
ATOM 701 O O . GLN A 1 94 ? 1.537 17.079 -43.673 1.00 43.09 94 GLN A O 1
ATOM 706 N N . SER A 1 95 ? 2.257 15.643 -45.238 1.00 44.56 95 SER A N 1
ATOM 707 C CA . SER A 1 95 ? 1.540 14.482 -44.743 1.00 44.56 95 SER A CA 1
ATOM 708 C C . SER A 1 95 ? 2.023 14.213 -43.320 1.00 44.56 95 SER A C 1
ATOM 710 O O . SER A 1 95 ? 3.212 13.981 -43.105 1.00 44.56 95 SER A O 1
ATOM 712 N N . GLY A 1 96 ? 1.110 14.195 -42.345 1.00 46.81 96 GLY A N 1
ATOM 713 C CA . GLY A 1 96 ? 1.397 13.784 -40.962 1.00 46.81 96 GLY A CA 1
ATOM 714 C C . GLY A 1 96 ? 1.856 12.321 -40.825 1.00 46.81 96 GLY A C 1
ATOM 715 O O . GLY A 1 96 ? 1.958 11.811 -39.715 1.00 46.81 96 GLY A O 1
ATOM 716 N N . PHE A 1 97 ? 2.107 11.653 -41.954 1.00 44.66 97 PHE A N 1
ATOM 717 C CA . PHE A 1 97 ? 2.637 10.305 -42.106 1.00 44.66 97 PHE A CA 1
ATOM 718 C C . PHE A 1 97 ? 4.068 10.273 -42.684 1.00 44.66 97 PHE A C 1
ATOM 720 O O . PHE A 1 97 ? 4.584 9.187 -42.948 1.00 44.66 97 PHE A O 1
ATOM 727 N N . ASP A 1 98 ? 4.726 11.423 -42.900 1.00 37.72 98 ASP A N 1
ATOM 728 C CA . ASP A 1 98 ? 6.097 11.460 -43.425 1.00 37.72 98 ASP A CA 1
ATOM 729 C C . ASP A 1 98 ? 7.145 11.158 -42.336 1.00 37.72 98 ASP A C 1
ATOM 731 O O . ASP A 1 98 ? 7.686 12.034 -41.653 1.00 37.72 98 ASP A O 1
ATOM 735 N N . THR A 1 99 ? 7.447 9.868 -42.182 1.00 55.09 99 THR A N 1
ATOM 736 C CA . THR A 1 99 ? 8.455 9.334 -41.255 1.00 55.09 99 THR A CA 1
ATOM 737 C C . THR A 1 99 ? 9.900 9.629 -41.675 1.00 55.09 99 THR A C 1
ATOM 739 O O . THR A 1 99 ? 10.819 9.338 -40.909 1.00 55.09 99 THR A O 1
ATOM 742 N N . ARG A 1 100 ? 10.143 10.252 -42.840 1.00 54.28 100 ARG A N 1
ATOM 743 C CA . ARG A 1 100 ? 11.499 10.589 -43.324 1.00 54.28 100 ARG A CA 1
ATOM 744 C C . ARG A 1 100 ? 12.156 11.734 -42.551 1.00 54.28 100 ARG A C 1
ATOM 746 O O . ARG A 1 100 ? 13.371 11.890 -42.612 1.00 54.28 100 ARG A O 1
ATOM 753 N N . SER A 1 101 ? 11.374 12.506 -41.796 1.00 49.66 101 SER A N 1
ATOM 754 C CA . SER A 1 101 ? 11.870 13.564 -40.904 1.00 49.66 101 SER A CA 1
ATOM 755 C C . SER A 1 101 ? 12.309 13.051 -39.522 1.00 49.66 101 SER A C 1
ATOM 757 O O . SER A 1 101 ? 12.924 13.789 -38.748 1.00 49.66 101 SER A O 1
ATOM 759 N N . ILE A 1 102 ? 12.050 11.776 -39.199 1.00 50.88 102 ILE A N 1
ATOM 760 C CA . ILE A 1 102 ? 12.453 11.167 -37.928 1.00 50.88 102 ILE A CA 1
ATOM 761 C C . ILE A 1 102 ? 13.903 10.682 -38.061 1.00 50.88 102 ILE A C 1
ATOM 763 O O . ILE A 1 102 ? 14.176 9.523 -38.352 1.00 50.88 102 ILE A O 1
ATOM 767 N N . ALA A 1 103 ? 14.859 11.579 -37.812 1.00 52.78 103 ALA A N 1
ATOM 768 C CA . ALA A 1 103 ? 16.300 11.297 -37.893 1.00 52.78 103 ALA A CA 1
ATOM 769 C C . ALA A 1 103 ? 16.813 10.237 -36.888 1.00 52.78 103 ALA A C 1
ATOM 771 O O . ALA A 1 103 ? 17.975 9.838 -36.946 1.00 52.78 103 ALA A O 1
ATOM 772 N N . ARG A 1 104 ? 15.974 9.800 -35.938 1.00 51.69 104 ARG A N 1
ATOM 773 C CA . ARG A 1 104 ? 16.286 8.775 -34.931 1.00 51.69 104 ARG A CA 1
ATOM 774 C C . ARG A 1 104 ? 15.053 7.917 -34.656 1.00 51.69 104 ARG A C 1
ATOM 776 O O . ARG A 1 104 ? 14.274 8.227 -33.753 1.00 51.69 104 ARG A O 1
ATOM 783 N N . ALA A 1 105 ? 14.869 6.853 -35.429 1.00 51.94 105 ALA A N 1
ATOM 784 C CA . ALA A 1 105 ? 13.975 5.773 -35.035 1.00 51.94 105 ALA A CA 1
ATOM 785 C C . ALA A 1 105 ? 14.699 4.944 -33.964 1.00 51.94 105 ALA A C 1
ATOM 787 O O . ALA A 1 105 ? 15.679 4.260 -34.255 1.00 51.94 105 ALA A O 1
ATOM 788 N N . VAL A 1 106 ? 14.264 5.084 -32.711 1.00 57.06 106 VAL A N 1
ATOM 789 C CA . VAL A 1 106 ? 14.732 4.232 -31.614 1.00 57.06 106 VAL A CA 1
ATOM 790 C C . VAL A 1 106 ? 13.685 3.147 -31.426 1.00 57.06 106 VAL A C 1
ATOM 792 O O . VAL A 1 106 ? 12.574 3.428 -30.958 1.00 57.06 106 VAL A O 1
ATOM 795 N N . ASP A 1 107 ? 14.033 1.945 -31.865 1.00 60.72 107 ASP A N 1
ATOM 796 C CA . ASP A 1 107 ? 13.260 0.738 -31.613 1.00 60.72 107 ASP A CA 1
ATOM 797 C C . ASP A 1 107 ? 13.852 0.019 -30.395 1.00 60.72 107 ASP A C 1
ATOM 799 O O . ASP A 1 107 ? 14.967 0.325 -29.960 1.00 60.72 107 ASP A O 1
ATOM 803 N N . PHE A 1 108 ? 13.106 -0.889 -29.782 1.00 65.25 108 PHE A N 1
ATOM 804 C CA . PHE A 1 108 ? 13.614 -1.668 -28.657 1.00 65.25 108 PHE A CA 1
ATOM 805 C C . PHE A 1 108 ? 13.291 -3.136 -28.859 1.00 65.25 108 PHE A C 1
ATOM 807 O O . PHE A 1 108 ? 12.154 -3.512 -29.132 1.00 65.25 108 PHE A O 1
ATOM 814 N N . GLU A 1 109 ? 14.311 -3.967 -28.700 1.00 66.38 109 GLU A N 1
ATOM 815 C CA . GLU A 1 109 ? 14.130 -5.408 -28.696 1.00 66.38 109 GLU A CA 1
ATOM 816 C C . GLU A 1 109 ? 13.841 -5.863 -27.269 1.00 66.38 109 GLU A C 1
ATOM 818 O O . GLU A 1 109 ? 14.500 -5.440 -26.309 1.00 66.38 109 GLU A O 1
ATOM 823 N N . LEU A 1 110 ? 12.828 -6.718 -27.147 1.00 68.75 110 LEU A N 1
ATOM 824 C CA . LEU A 1 110 ? 12.546 -7.469 -25.936 1.00 68.75 110 LEU A CA 1
ATOM 825 C C . LEU A 1 110 ? 13.283 -8.810 -26.068 1.00 68.75 110 LEU A C 1
ATOM 827 O O . LEU A 1 110 ? 12.919 -9.602 -26.938 1.00 68.75 110 LEU A O 1
ATOM 831 N N . PRO A 1 111 ? 14.326 -9.080 -25.266 1.00 64.38 111 PRO A N 1
ATOM 832 C CA . PRO A 1 111 ? 14.939 -10.398 -25.229 1.00 64.38 111 PRO A CA 1
ATOM 833 C C . PRO A 1 111 ? 13.890 -11.401 -24.738 1.00 64.38 111 PRO A C 1
ATOM 835 O O . PRO A 1 111 ? 13.358 -11.255 -23.637 1.00 64.38 111 PRO A O 1
ATOM 838 N N . ASP A 1 112 ? 13.573 -12.395 -25.564 1.00 55.88 112 ASP A N 1
ATOM 839 C CA . ASP A 1 112 ? 12.482 -13.353 -25.348 1.00 55.88 112 ASP A CA 1
ATOM 840 C C . ASP A 1 112 ? 12.898 -14.477 -24.379 1.00 55.88 112 ASP A C 1
ATOM 842 O O . ASP A 1 112 ? 12.950 -15.656 -24.726 1.00 55.88 112 ASP A O 1
ATOM 846 N N . TYR A 1 113 ? 13.281 -14.101 -23.156 1.00 59.66 113 TYR A N 1
ATOM 847 C CA . TYR A 1 113 ? 13.648 -15.045 -22.101 1.00 59.66 113 TYR A CA 1
ATOM 848 C C . TYR A 1 113 ? 12.763 -14.832 -20.874 1.00 59.66 113 TYR A C 1
ATOM 850 O O . TYR A 1 113 ? 12.862 -13.825 -20.172 1.00 59.66 113 TYR A O 1
ATOM 858 N N . TRP A 1 114 ? 11.902 -15.823 -20.625 1.00 57.09 114 TRP A N 1
ATOM 859 C CA . TRP A 1 114 ? 10.822 -15.814 -19.629 1.00 57.09 114 TRP A CA 1
ATOM 860 C C . TRP A 1 114 ? 11.269 -15.482 -18.188 1.00 57.09 114 TRP A C 1
ATOM 862 O O . TRP A 1 114 ? 10.452 -15.013 -17.399 1.00 57.09 114 TRP A O 1
ATOM 872 N N . ASP A 1 115 ? 12.556 -15.656 -17.858 1.00 59.53 115 ASP A N 1
ATOM 873 C CA . ASP A 1 115 ? 13.082 -15.547 -16.488 1.00 59.53 115 ASP A CA 1
ATOM 874 C C . ASP A 1 115 ? 13.985 -14.324 -16.215 1.00 59.53 115 ASP A C 1
ATOM 876 O O . ASP A 1 115 ? 14.334 -14.067 -15.059 1.00 59.53 115 ASP A O 1
ATOM 880 N N . GLU A 1 116 ? 14.344 -13.524 -17.227 1.00 63.72 116 GLU A N 1
ATOM 881 C CA . GLU A 1 116 ? 15.351 -12.450 -17.094 1.00 63.72 116 GLU A CA 1
ATOM 882 C C . GLU A 1 116 ? 14.787 -11.042 -16.825 1.00 63.72 116 GLU A C 1
ATOM 884 O O . GLU A 1 116 ? 15.486 -10.032 -16.970 1.00 63.72 116 GLU A O 1
ATOM 889 N N . GLY A 1 117 ? 13.529 -10.934 -16.402 1.00 67.50 117 GLY A N 1
ATOM 890 C CA . GLY A 1 117 ? 12.959 -9.640 -16.036 1.00 67.50 117 GLY A CA 1
ATOM 891 C C . GLY A 1 117 ? 13.716 -8.986 -14.867 1.00 67.50 117 GLY A C 1
ATOM 892 O O . GLY A 1 117 ? 14.066 -9.630 -13.875 1.00 67.50 117 GLY A O 1
ATOM 893 N N . ALA A 1 118 ? 13.988 -7.687 -14.980 1.00 76.25 118 ALA A N 1
ATOM 894 C CA . ALA A 1 118 ? 14.533 -6.891 -13.892 1.00 76.25 118 ALA A CA 1
ATOM 895 C C . ALA A 1 118 ? 13.446 -6.653 -12.836 1.00 76.25 118 ALA A C 1
ATOM 897 O O . ALA A 1 118 ? 12.330 -6.247 -13.162 1.00 76.25 118 ALA A O 1
ATOM 898 N N . VAL A 1 119 ? 13.771 -6.887 -11.565 1.00 82.25 119 VAL A N 1
ATOM 899 C CA . VAL A 1 119 ? 12.854 -6.579 -10.459 1.00 82.25 119 VAL A CA 1
ATOM 900 C C . VAL A 1 119 ? 12.519 -5.091 -10.437 1.00 82.25 119 VAL A C 1
ATOM 902 O O . VAL A 1 119 ? 13.351 -4.254 -10.798 1.00 82.25 119 VAL A O 1
ATOM 905 N N . LEU A 1 120 ? 11.301 -4.767 -10.007 1.00 80.94 120 LEU A N 1
ATOM 906 C CA . LEU A 1 120 ? 10.860 -3.387 -9.859 1.00 80.94 120 LEU A CA 1
ATOM 907 C C . LEU A 1 120 ? 11.754 -2.635 -8.862 1.00 80.94 120 LEU A C 1
ATOM 909 O O . LEU A 1 120 ? 11.971 -3.092 -7.734 1.00 80.94 120 LEU A O 1
ATOM 913 N N . ASP A 1 121 ? 12.283 -1.482 -9.274 1.00 78.56 121 ASP A N 1
ATOM 914 C CA . ASP A 1 121 ? 13.105 -0.672 -8.379 1.00 78.56 121 ASP A CA 1
ATOM 915 C C . ASP A 1 121 ? 12.250 -0.139 -7.220 1.00 78.56 121 ASP A C 1
ATOM 917 O O . ASP A 1 121 ? 11.092 0.229 -7.393 1.00 78.56 121 ASP A O 1
ATOM 921 N N . GLY A 1 122 ? 12.796 -0.092 -6.007 1.00 77.62 122 GLY A N 1
ATOM 922 C CA . GLY A 1 122 ? 12.041 0.402 -4.856 1.00 77.62 122 GLY A CA 1
ATOM 923 C C . GLY A 1 122 ? 10.934 -0.509 -4.346 1.00 77.62 122 GLY A C 1
ATOM 924 O O . GLY A 1 122 ? 10.025 -0.012 -3.686 1.00 77.62 122 GLY A O 1
ATOM 925 N N . ARG A 1 123 ? 11.021 -1.821 -4.582 1.00 79.31 123 ARG A N 1
ATOM 926 C CA . ARG A 1 123 ? 10.099 -2.843 -4.046 1.00 79.31 123 ARG A CA 1
ATOM 927 C C . ARG A 1 123 ? 9.775 -2.704 -2.547 1.00 79.31 123 ARG A C 1
ATOM 929 O O . ARG A 1 123 ? 8.673 -3.013 -2.108 1.00 79.31 123 ARG A O 1
ATOM 936 N N . GLU A 1 124 ? 10.707 -2.182 -1.756 1.00 79.25 124 GLU A N 1
ATOM 937 C CA . GLU A 1 124 ? 10.529 -1.973 -0.311 1.00 79.25 124 GLU A CA 1
ATOM 938 C C . GLU A 1 124 ? 9.697 -0.728 0.028 1.00 79.25 124 GLU A C 1
ATOM 940 O O . GLU A 1 124 ? 9.107 -0.654 1.104 1.00 79.25 124 GLU A O 1
ATOM 945 N N . ARG A 1 125 ? 9.593 0.229 -0.904 1.00 83.81 125 ARG A N 1
ATOM 946 C CA . ARG A 1 125 ? 8.848 1.483 -0.733 1.00 83.81 125 ARG A CA 1
ATOM 947 C C . ARG A 1 125 ? 7.337 1.296 -0.882 1.00 83.81 125 ARG A C 1
ATOM 949 O O . ARG A 1 125 ? 6.593 2.188 -0.472 1.00 83.81 125 ARG A O 1
ATOM 956 N N . TRP A 1 126 ? 6.867 0.179 -1.442 1.00 87.12 126 TRP A N 1
ATOM 957 C CA . TRP A 1 126 ? 5.435 -0.055 -1.633 1.00 87.12 126 TRP A CA 1
ATOM 958 C C . TRP A 1 126 ? 4.676 0.005 -0.303 1.00 87.12 126 TRP A C 1
ATOM 960 O O . TRP A 1 126 ? 5.079 -0.650 0.663 1.00 87.12 126 TRP A O 1
ATOM 970 N N . PRO A 1 127 ? 3.603 0.808 -0.229 1.00 89.94 127 PRO A N 1
ATOM 971 C CA . PRO A 1 127 ? 2.956 1.091 1.030 1.00 89.94 127 PRO A CA 1
ATOM 972 C C . PRO A 1 127 ? 2.082 -0.070 1.505 1.00 89.94 127 PRO A C 1
ATOM 974 O O . PRO A 1 127 ? 1.632 -0.906 0.721 1.00 89.94 127 PRO A O 1
ATOM 977 N N . VAL A 1 128 ? 1.798 -0.069 2.802 1.00 90.69 128 VAL A N 1
ATOM 978 C CA . VAL A 1 128 ? 0.847 -0.963 3.460 1.00 90.69 128 VAL A CA 1
ATOM 979 C C . VAL A 1 128 ? -0.236 -0.107 4.110 1.00 90.69 128 VAL A C 1
ATOM 981 O O . VAL A 1 128 ? 0.076 0.945 4.677 1.00 90.69 128 VAL A O 1
ATOM 984 N N . SER A 1 129 ? -1.498 -0.526 4.012 1.00 92.00 129 SER A N 1
ATOM 985 C CA . SER A 1 129 ? -2.584 0.137 4.731 1.00 92.00 129 SER A CA 1
ATOM 986 C C . SER A 1 129 ? -2.914 -0.569 6.037 1.00 92.00 129 SER A C 1
ATOM 988 O O . SER A 1 129 ? -2.748 -1.781 6.165 1.00 92.00 129 SER A O 1
ATOM 990 N N . VAL A 1 130 ? -3.368 0.228 6.997 1.00 93.00 130 VAL A N 1
ATOM 991 C CA . VAL A 1 130 ? -3.956 -0.215 8.254 1.00 93.00 130 VAL A CA 1
ATOM 992 C C . VAL A 1 130 ? -5.250 0.557 8.449 1.00 93.00 130 VAL A C 1
ATOM 994 O O . VAL A 1 130 ? -5.262 1.793 8.409 1.00 93.00 130 VAL A O 1
ATOM 997 N N . THR A 1 131 ? -6.333 -0.171 8.680 1.00 92.38 131 THR A N 1
ATOM 998 C CA . THR A 1 131 ? -7.650 0.398 8.949 1.00 92.38 131 THR A CA 1
ATOM 999 C C . THR A 1 131 ? -7.957 0.327 10.443 1.00 92.38 131 THR A C 1
ATOM 1001 O O . THR A 1 131 ? -8.086 -0.749 11.023 1.00 92.38 131 THR A O 1
ATOM 1004 N N . LEU A 1 132 ? -8.084 1.494 11.074 1.00 90.56 132 LEU A N 1
ATOM 1005 C CA . LEU A 1 132 ? -8.479 1.645 12.472 1.00 90.56 132 LEU A CA 1
ATOM 1006 C C . LEU A 1 132 ? -9.984 1.897 12.542 1.00 90.56 132 LEU A C 1
ATOM 1008 O O . LEU A 1 132 ? -10.477 2.921 12.062 1.00 90.56 132 LEU A O 1
ATOM 1012 N N . ASN A 1 133 ? -10.719 0.972 13.148 1.00 89.81 133 ASN A N 1
ATOM 1013 C CA . ASN A 1 133 ? -12.151 1.111 13.376 1.00 89.81 133 ASN A CA 1
ATOM 1014 C C . ASN A 1 133 ? -12.360 1.734 14.749 1.00 89.81 133 ASN A C 1
ATOM 1016 O O . ASN A 1 133 ? -11.879 1.209 15.751 1.00 89.81 133 ASN A O 1
ATOM 1020 N N . ILE A 1 134 ? -13.037 2.876 14.794 1.00 88.06 134 ILE A N 1
ATOM 1021 C CA . ILE A 1 134 ? -13.163 3.678 16.006 1.00 88.06 134 ILE A CA 1
ATOM 1022 C C . ILE A 1 134 ? -14.571 3.478 16.555 1.00 88.06 134 ILE A C 1
ATOM 1024 O O . ILE A 1 134 ? -15.554 3.982 16.005 1.00 88.06 134 ILE A O 1
ATOM 1028 N N . ALA A 1 135 ? -14.666 2.725 17.648 1.00 76.94 135 ALA A N 1
ATOM 1029 C CA . ALA A 1 135 ? -15.912 2.496 18.356 1.00 76.94 135 ALA A CA 1
ATOM 1030 C C . ALA A 1 135 ? -16.032 3.480 19.527 1.00 76.94 135 ALA A C 1
ATOM 1032 O O . ALA A 1 135 ? -15.262 3.436 20.486 1.00 76.94 135 ALA A O 1
ATOM 1033 N N . GLY A 1 136 ? -17.037 4.355 19.460 1.00 66.38 136 GLY A N 1
ATOM 1034 C CA . GLY A 1 136 ? -17.443 5.193 20.587 1.00 66.38 136 GLY A CA 1
ATOM 1035 C C . GLY A 1 136 ? -17.671 6.660 20.232 1.00 66.38 136 GLY A C 1
ATOM 1036 O O . GLY A 1 136 ? -16.997 7.232 19.387 1.00 66.38 136 GLY A O 1
ATOM 1037 N N . SER A 1 137 ? -18.642 7.267 20.918 1.00 59.19 137 SER A N 1
ATOM 1038 C CA . SER A 1 137 ? -18.936 8.711 20.879 1.00 59.19 137 SER A CA 1
ATOM 1039 C C . SER A 1 137 ? -18.510 9.426 22.174 1.00 59.19 137 SER A C 1
ATOM 1041 O O . SER A 1 137 ? -18.708 10.632 22.306 1.00 59.19 137 SER A O 1
ATOM 1043 N N . LYS A 1 138 ? -17.970 8.695 23.159 1.00 55.09 138 LYS A N 1
ATOM 1044 C CA . LYS A 1 138 ? -17.514 9.219 24.454 1.00 55.09 138 LYS A CA 1
ATOM 1045 C C . LYS A 1 138 ? -16.173 8.601 24.822 1.00 55.09 138 LYS A C 1
ATOM 1047 O O . LYS A 1 138 ? -15.950 7.429 24.541 1.00 55.09 138 LYS A O 1
ATOM 1052 N N . MET A 1 139 ? -15.317 9.399 25.461 1.00 52.78 139 MET A N 1
ATOM 1053 C CA . MET A 1 139 ? -14.002 8.955 25.916 1.00 52.78 139 MET A CA 1
ATOM 1054 C C . MET A 1 139 ? -14.081 7.738 26.859 1.00 52.78 139 MET A C 1
ATOM 1056 O O . MET A 1 139 ? -14.971 7.699 27.715 1.00 52.78 139 MET A O 1
ATOM 1060 N N . PRO A 1 140 ? -13.101 6.817 26.780 1.00 59.84 140 PRO A N 1
ATOM 1061 C CA . PRO A 1 140 ? -12.026 6.780 25.783 1.00 59.84 140 PRO A CA 1
ATOM 1062 C C . PRO A 1 140 ? -12.530 6.226 24.440 1.00 59.84 140 PRO A C 1
ATOM 1064 O O . PRO A 1 140 ? -13.284 5.256 24.414 1.00 59.84 140 PRO A O 1
ATOM 1067 N N . LEU A 1 141 ? -12.101 6.835 23.327 1.00 70.06 141 LEU A N 1
ATOM 1068 C CA . LEU A 1 141 ? -12.297 6.235 22.006 1.00 70.06 141 LEU A CA 1
ATOM 1069 C C . LEU A 1 141 ? -11.456 4.960 21.948 1.00 70.06 141 LEU A C 1
ATOM 1071 O O . LEU A 1 141 ? -10.231 5.018 22.050 1.00 70.06 141 LEU A O 1
ATOM 1075 N N . VAL A 1 142 ? -12.115 3.818 21.797 1.00 80.69 142 VAL A N 1
ATOM 1076 C CA . VAL A 1 142 ? -11.440 2.533 21.639 1.00 80.69 142 VAL A CA 1
ATOM 1077 C C . VAL A 1 142 ? -11.351 2.244 20.149 1.00 80.69 142 VAL A C 1
ATOM 1079 O O . VAL A 1 142 ? -12.371 2.205 19.455 1.00 80.69 142 VAL A O 1
ATOM 1082 N N . HIS A 1 143 ? -10.133 2.053 19.648 1.00 87.12 143 HIS A N 1
ATOM 1083 C CA . HIS A 1 143 ? -9.922 1.539 18.302 1.00 87.12 143 HIS A CA 1
ATOM 1084 C C . HIS A 1 143 ? -9.749 0.027 18.325 1.00 87.12 143 HIS A C 1
ATOM 1086 O O . HIS A 1 143 ? -9.212 -0.554 19.268 1.00 87.12 143 HIS A O 1
ATOM 1092 N N . TYR A 1 144 ? -10.174 -0.609 17.247 1.00 89.75 144 TYR A N 1
ATOM 1093 C CA . TYR A 1 144 ? -9.921 -2.014 17.001 1.00 89.75 144 TYR A CA 1
ATOM 1094 C C . TYR A 1 144 ? -9.546 -2.227 15.532 1.00 89.75 144 TYR A C 1
ATOM 1096 O O . TYR A 1 144 ? -9.825 -1.403 14.654 1.00 89.75 144 TYR A O 1
ATOM 1104 N N . LEU A 1 145 ? -8.822 -3.313 15.293 1.00 90.25 145 LEU A N 1
ATOM 1105 C CA . LEU A 1 145 ? -8.270 -3.683 13.994 1.00 90.25 145 LEU A CA 1
ATOM 1106 C C . LEU A 1 145 ? -9.053 -4.864 13.433 1.00 90.25 145 LEU A C 1
ATOM 1108 O O . LEU A 1 145 ? -9.596 -5.648 14.204 1.00 90.25 145 LEU A O 1
ATOM 1112 N N . ASP A 1 146 ? -9.039 -4.999 12.109 1.00 89.44 146 ASP A N 1
ATOM 1113 C CA . ASP A 1 146 ? -9.582 -6.164 11.401 1.00 89.44 146 ASP A CA 1
ATOM 1114 C C . ASP A 1 146 ? -11.061 -6.453 11.715 1.00 89.44 146 ASP A C 1
ATOM 1116 O O . ASP A 1 146 ? -11.441 -7.546 12.127 1.00 89.44 146 ASP A O 1
ATOM 1120 N N . ALA A 1 147 ? -11.895 -5.423 11.542 1.00 88.88 147 ALA A N 1
ATOM 1121 C CA . ALA A 1 147 ? -13.328 -5.522 11.783 1.00 88.88 147 ALA A CA 1
ATOM 1122 C C . ALA A 1 147 ? -13.990 -6.545 10.853 1.00 88.88 147 ALA A C 1
ATOM 1124 O O . ALA A 1 147 ? -13.851 -6.459 9.628 1.00 88.88 147 ALA A O 1
ATOM 1125 N N . ILE A 1 148 ? -14.797 -7.441 11.425 1.00 91.06 148 ILE A N 1
ATOM 1126 C CA . ILE A 1 148 ? -15.709 -8.285 10.637 1.00 91.06 148 ILE A CA 1
ATOM 1127 C C . ILE A 1 148 ? -16.841 -7.425 10.038 1.00 91.06 148 ILE A C 1
ATOM 1129 O O . ILE A 1 148 ? -17.116 -6.336 10.544 1.00 91.06 148 ILE A O 1
ATOM 1133 N N . PRO A 1 149 ? -17.593 -7.893 9.021 1.00 89.75 149 PRO A N 1
ATOM 1134 C CA . PRO A 1 149 ? -18.594 -7.062 8.340 1.00 89.75 149 PRO A CA 1
ATOM 1135 C C . PRO A 1 149 ? -19.682 -6.520 9.279 1.00 89.75 149 PRO A C 1
ATOM 1137 O O . PRO A 1 149 ? -20.218 -5.433 9.074 1.00 89.75 149 PRO A O 1
ATOM 1140 N N . GLN A 1 150 ? -19.998 -7.275 10.335 1.00 90.19 150 GLN A N 1
ATOM 1141 C CA . GLN A 1 150 ? -20.955 -6.881 11.371 1.00 90.19 150 GLN A CA 1
ATOM 1142 C C . GLN A 1 150 ? -20.428 -5.715 12.221 1.00 90.19 150 GLN A C 1
ATOM 1144 O O . GLN A 1 150 ? -21.177 -4.796 12.545 1.00 90.19 150 GLN A O 1
ATOM 1149 N N . GLU A 1 151 ? -19.138 -5.739 12.551 1.00 88.81 151 GLU A N 1
ATOM 1150 C CA . GLU A 1 151 ? -18.456 -4.688 13.303 1.00 88.81 151 GLU A CA 1
ATOM 1151 C C . GLU A 1 151 ? -18.254 -3.443 12.431 1.00 88.81 151 GLU A C 1
ATOM 1153 O O . GLU A 1 151 ? -18.553 -2.328 12.860 1.00 88.81 151 GLU A O 1
ATOM 1158 N N . GLU A 1 152 ? -17.865 -3.622 11.165 1.00 86.06 152 GLU A N 1
ATOM 1159 C CA . GLU A 1 152 ? -17.725 -2.531 10.198 1.00 86.06 152 GLU A CA 1
ATOM 1160 C C . GLU A 1 152 ? -19.050 -1.774 10.006 1.00 86.06 152 GLU A C 1
ATOM 1162 O O . GLU A 1 152 ? -19.061 -0.542 9.982 1.00 86.06 152 GLU A O 1
ATOM 1167 N N . ALA A 1 153 ? -20.175 -2.495 9.939 1.00 86.69 153 ALA A N 1
ATOM 1168 C CA . ALA A 1 153 ? -21.509 -1.904 9.835 1.00 86.69 153 ALA A CA 1
ATOM 1169 C C . ALA A 1 153 ? -21.939 -1.148 11.104 1.00 86.69 153 ALA A C 1
ATOM 1171 O O . ALA A 1 153 ? -22.687 -0.175 11.018 1.00 86.69 153 ALA A O 1
ATOM 1172 N N . ALA A 1 154 ? -21.473 -1.580 12.278 1.00 86.25 154 ALA A N 1
ATOM 1173 C CA . ALA A 1 154 ? -21.782 -0.945 13.557 1.00 86.25 154 ALA A CA 1
ATOM 1174 C C . ALA A 1 154 ? -20.885 0.267 13.867 1.00 86.25 154 ALA A C 1
ATOM 1176 O O . ALA A 1 154 ? -21.154 1.006 14.816 1.00 86.25 154 ALA A O 1
ATOM 1177 N N . THR A 1 155 ? -19.821 0.484 13.088 1.00 86.50 155 THR A N 1
ATOM 1178 C CA . THR A 1 155 ? -18.801 1.485 13.410 1.00 86.50 155 THR A CA 1
ATOM 1179 C C . THR A 1 155 ? -19.059 2.805 12.696 1.00 86.50 155 THR A C 1
ATOM 1181 O O . THR A 1 155 ? -19.062 2.851 11.463 1.00 86.50 155 THR A O 1
ATOM 1184 N N . PRO A 1 156 ? -19.219 3.914 13.439 1.00 85.19 156 PRO A N 1
ATOM 1185 C CA . PRO A 1 156 ? -19.547 5.207 12.847 1.00 85.19 156 PRO A CA 1
ATOM 1186 C C . PRO A 1 156 ? -18.364 5.845 12.109 1.00 85.19 156 PRO A C 1
ATOM 1188 O O . PRO A 1 156 ? -18.575 6.685 11.230 1.00 85.19 156 PRO A O 1
ATOM 1191 N N . LEU A 1 157 ? -17.130 5.479 12.473 1.00 89.19 157 LEU A N 1
ATOM 1192 C CA . LEU A 1 157 ? -15.916 6.100 11.966 1.00 89.19 157 LEU A CA 1
ATOM 1193 C C . LEU A 1 157 ? -14.776 5.101 11.791 1.00 89.19 157 LEU A C 1
ATOM 1195 O O . LEU A 1 157 ? -14.481 4.283 12.660 1.00 89.19 157 LEU A O 1
ATOM 1199 N N . ARG A 1 158 ? -14.103 5.212 10.654 1.00 89.94 158 ARG A N 1
ATOM 1200 C CA . ARG A 1 158 ? -12.974 4.385 10.252 1.00 89.94 158 ARG A CA 1
ATOM 1201 C C . ARG A 1 158 ? -11.863 5.292 9.758 1.00 89.94 158 ARG A C 1
ATOM 1203 O O . ARG A 1 158 ? -12.097 6.187 8.947 1.00 89.94 158 ARG A O 1
ATOM 1210 N N . LEU A 1 159 ? -10.655 5.066 10.241 1.00 90.62 159 LEU A N 1
ATOM 1211 C CA . LEU A 1 159 ? -9.470 5.808 9.849 1.00 90.62 159 LEU A CA 1
ATOM 1212 C C . L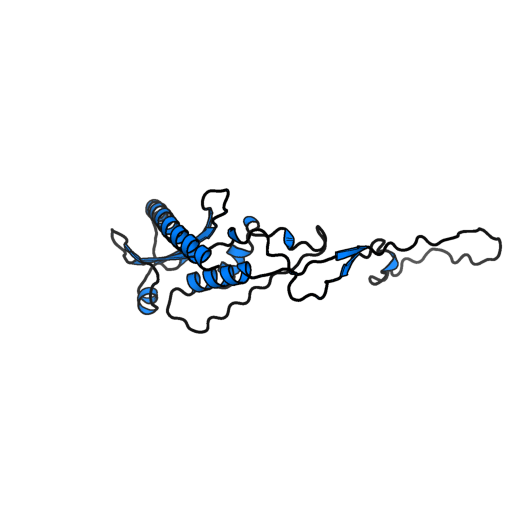EU A 1 159 ? -8.546 4.869 9.077 1.00 90.62 159 LEU A C 1
ATOM 1214 O O . LEU A 1 159 ? -7.974 3.940 9.636 1.00 90.62 159 LEU A O 1
ATOM 1218 N N . LEU A 1 160 ? -8.417 5.115 7.778 1.00 92.19 160 LEU A N 1
ATOM 1219 C CA . LEU A 1 160 ? -7.513 4.390 6.899 1.00 92.19 160 LEU A CA 1
ATOM 1220 C C . LEU A 1 160 ? -6.185 5.140 6.847 1.00 92.19 160 LEU A C 1
ATOM 1222 O O . LEU A 1 160 ? -6.134 6.300 6.426 1.00 92.19 160 LEU A O 1
ATOM 1226 N N . LEU A 1 161 ? -5.113 4.469 7.254 1.00 92.69 161 LEU A N 1
ATOM 1227 C CA . LEU A 1 161 ? -3.751 4.988 7.236 1.00 92.69 161 LEU A CA 1
ATOM 1228 C C . LEU A 1 161 ? -2.906 4.158 6.278 1.00 92.69 161 LEU A C 1
ATOM 1230 O O . LEU A 1 161 ? -2.938 2.934 6.321 1.00 92.69 161 LEU A O 1
ATOM 1234 N N . VAL A 1 162 ? -2.145 4.819 5.412 1.00 92.25 162 VAL A N 1
ATOM 1235 C CA . VAL A 1 162 ? -1.274 4.168 4.430 1.00 92.25 162 VAL A CA 1
ATOM 1236 C C . VAL A 1 162 ? 0.158 4.604 4.681 1.00 92.25 162 VAL A C 1
ATOM 1238 O O . VAL A 1 162 ? 0.504 5.767 4.463 1.00 92.25 162 VAL A O 1
ATOM 1241 N N . PHE A 1 163 ? 0.997 3.668 5.109 1.00 90.62 163 PHE A N 1
ATOM 1242 C CA . PHE A 1 163 ? 2.394 3.914 5.444 1.00 90.62 163 PHE A CA 1
ATOM 1243 C C . PHE A 1 163 ? 3.324 3.271 4.424 1.00 90.62 163 PHE A C 1
ATOM 1245 O O . PHE A 1 163 ? 3.103 2.154 3.967 1.00 90.62 163 PHE A O 1
ATOM 1252 N N . SER A 1 164 ? 4.390 3.980 4.083 1.00 87.69 164 SER A N 1
ATOM 1253 C CA . SER A 1 164 ? 5.521 3.473 3.314 1.00 87.69 164 SER A CA 1
ATOM 1254 C C . SER A 1 164 ? 6.742 3.437 4.226 1.00 87.69 164 SER A C 1
ATOM 1256 O O . SER A 1 164 ? 6.968 4.382 4.987 1.00 87.69 164 SER A O 1
ATOM 1258 N N . PHE A 1 165 ? 7.525 2.361 4.140 1.00 85.06 165 PHE A N 1
ATOM 1259 C CA . PHE A 1 165 ? 8.717 2.146 4.961 1.00 85.06 165 PHE A CA 1
ATOM 1260 C C . PHE A 1 165 ? 9.954 2.027 4.062 1.00 85.06 165 PHE A C 1
ATOM 1262 O O . PHE A 1 165 ? 10.376 0.920 3.730 1.00 85.06 165 PHE A O 1
ATOM 1269 N N . PRO A 1 166 ? 10.538 3.150 3.609 1.00 80.69 166 PRO A N 1
ATOM 1270 C CA . PRO A 1 166 ? 11.798 3.106 2.883 1.00 80.69 166 PRO A CA 1
ATOM 1271 C C . PRO A 1 166 ? 12.931 2.672 3.831 1.00 80.69 166 PRO A C 1
ATOM 1273 O O . PRO A 1 166 ? 13.013 3.194 4.941 1.00 80.69 166 PRO A O 1
ATOM 1276 N N . PRO A 1 167 ? 13.861 1.801 3.404 1.00 70.81 167 PRO A N 1
ATOM 1277 C CA . PRO A 1 167 ? 14.921 1.260 4.269 1.00 70.81 167 PRO A CA 1
ATOM 1278 C C . PRO A 1 167 ? 15.899 2.317 4.811 1.00 70.81 167 PRO A C 1
ATOM 1280 O O . PRO A 1 167 ? 16.608 2.067 5.780 1.00 70.81 167 PRO A O 1
ATOM 1283 N N . ALA A 1 168 ? 15.953 3.497 4.187 1.00 66.75 168 ALA A N 1
ATOM 1284 C CA . ALA A 1 168 ? 16.882 4.573 4.527 1.00 66.75 168 ALA A CA 1
ATOM 1285 C C . ALA A 1 168 ? 16.230 5.761 5.261 1.00 66.75 168 ALA A C 1
ATOM 1287 O O . ALA A 1 168 ? 16.925 6.727 5.574 1.00 66.75 168 ALA A O 1
ATOM 1288 N N . SER A 1 169 ? 14.914 5.742 5.509 1.00 75.25 169 SER A N 1
ATOM 1289 C CA . SER A 1 169 ? 14.199 6.872 6.116 1.00 75.25 169 SER A CA 1
ATOM 1290 C C . SER A 1 169 ? 13.215 6.436 7.195 1.00 75.25 169 SER A C 1
ATOM 1292 O O . SER A 1 169 ? 12.829 5.275 7.277 1.00 75.25 169 SER A O 1
ATOM 1294 N N . SER A 1 170 ? 12.755 7.399 7.996 1.00 80.00 170 SER A N 1
ATOM 1295 C CA . SER A 1 170 ? 11.613 7.190 8.884 1.00 80.00 170 SER A CA 1
ATOM 1296 C C . SER A 1 170 ? 10.365 6.771 8.088 1.00 80.00 170 SER A C 1
ATOM 1298 O O . SER A 1 170 ? 10.250 7.123 6.903 1.00 80.00 170 SER A O 1
ATOM 1300 N N . PRO A 1 171 ? 9.420 6.053 8.719 1.00 83.38 171 PRO A N 1
ATOM 1301 C CA . PRO A 1 171 ? 8.137 5.739 8.107 1.00 83.38 171 PRO A CA 1
ATOM 1302 C C . PRO A 1 171 ? 7.449 7.004 7.609 1.00 83.38 171 PRO A C 1
ATOM 1304 O O . PRO A 1 171 ? 7.418 8.035 8.285 1.00 83.38 171 PRO A O 1
ATOM 1307 N N . LYS A 1 172 ? 6.911 6.928 6.393 1.00 86.69 172 LYS A N 1
ATOM 1308 C CA . LYS A 1 172 ? 6.213 8.038 5.755 1.00 86.69 172 LYS A CA 1
ATOM 1309 C C . LYS A 1 172 ? 4.745 7.687 5.595 1.00 86.69 172 LYS A C 1
ATOM 1311 O O . LYS A 1 172 ? 4.401 6.734 4.896 1.00 86.69 172 LYS A O 1
ATOM 1316 N N . LEU A 1 173 ? 3.882 8.502 6.192 1.00 88.62 173 LEU A N 1
ATOM 1317 C CA . LEU A 1 173 ? 2.450 8.471 5.923 1.00 88.62 173 LEU A CA 1
ATOM 1318 C C . LEU A 1 173 ? 2.211 8.991 4.496 1.00 88.62 173 LEU A C 1
ATOM 1320 O O . LEU A 1 173 ? 2.469 10.158 4.203 1.00 88.62 173 LEU A O 1
ATOM 1324 N N . GLN A 1 174 ? 1.778 8.112 3.595 1.00 87.31 174 GLN A N 1
ATOM 1325 C CA . GLN A 1 174 ? 1.507 8.441 2.189 1.00 87.31 174 GLN A CA 1
ATOM 1326 C C . GLN A 1 174 ? 0.069 8.921 1.998 1.00 87.31 174 GLN A C 1
ATOM 1328 O O . GLN A 1 174 ? -0.185 9.811 1.192 1.00 87.31 174 GLN A O 1
ATOM 1333 N N . ALA A 1 175 ? -0.873 8.343 2.743 1.00 88.19 175 ALA A N 1
ATOM 1334 C CA . ALA A 1 175 ? -2.254 8.792 2.741 1.00 88.19 175 ALA A CA 1
ATOM 1335 C C . ALA A 1 175 ? -2.937 8.520 4.075 1.00 88.19 175 ALA A C 1
ATOM 1337 O O . ALA A 1 175 ? -2.645 7.545 4.766 1.00 88.19 175 ALA A O 1
ATOM 1338 N N . MET A 1 176 ? -3.892 9.384 4.385 1.00 91.38 176 MET A N 1
ATOM 1339 C CA . MET A 1 176 ? -4.815 9.243 5.495 1.00 91.38 176 MET A CA 1
ATOM 1340 C C . MET A 1 176 ? -6.211 9.554 4.978 1.00 91.38 176 MET A C 1
ATOM 1342 O O . MET A 1 176 ? -6.407 10.548 4.274 1.00 91.38 176 MET A O 1
ATOM 1346 N N . ARG A 1 177 ? -7.185 8.709 5.307 1.00 90.31 177 ARG A N 1
ATOM 1347 C CA . ARG A 1 177 ? -8.581 8.940 4.950 1.00 90.31 177 ARG A CA 1
ATOM 1348 C C . ARG A 1 177 ? -9.499 8.557 6.091 1.00 90.31 177 ARG A C 1
ATOM 1350 O O . ARG A 1 177 ? -9.485 7.424 6.554 1.00 90.31 177 ARG A O 1
ATOM 1357 N N . THR A 1 178 ? -10.344 9.495 6.479 1.00 90.06 178 THR A N 1
ATOM 1358 C CA . THR A 1 178 ? -11.480 9.237 7.353 1.00 90.06 178 THR A CA 1
ATOM 1359 C C . THR A 1 178 ? -12.659 8.759 6.507 1.00 90.06 178 THR A C 1
ATOM 1361 O O . THR A 1 178 ? -12.965 9.306 5.444 1.00 90.06 178 THR A O 1
ATOM 1364 N N . LEU A 1 179 ? -13.289 7.677 6.943 1.00 87.06 179 LEU A N 1
ATOM 1365 C CA . LEU A 1 179 ? -14.461 7.070 6.332 1.00 87.06 179 LEU A CA 1
ATOM 1366 C C . LEU A 1 179 ? -15.537 6.958 7.411 1.00 87.06 179 LEU A C 1
ATOM 1368 O O . LEU A 1 179 ? -15.310 6.339 8.444 1.00 87.06 179 LEU A O 1
ATOM 1372 N N . GLY A 1 180 ? -16.707 7.538 7.171 1.00 85.44 180 GLY A N 1
ATOM 1373 C CA . GLY A 1 180 ? -17.803 7.552 8.139 1.00 85.44 180 GLY A CA 1
ATOM 1374 C C . GLY A 1 180 ? -18.238 8.965 8.502 1.00 85.44 180 GLY A C 1
ATOM 1375 O O . GLY A 1 180 ? -17.732 9.942 7.953 1.00 85.44 180 GLY A O 1
ATOM 1376 N N . SER A 1 181 ? -19.217 9.055 9.396 1.00 79.38 181 SER A N 1
ATOM 1377 C CA . SER A 1 181 ? -19.865 10.308 9.799 1.00 79.38 181 SER A CA 1
ATOM 1378 C C . SER A 1 181 ? -19.435 10.794 11.185 1.00 79.38 181 SER A C 1
ATOM 1380 O O . SER A 1 181 ? -20.030 11.731 11.705 1.00 79.38 181 SER A O 1
ATOM 1382 N N . GLY A 1 182 ? -18.459 10.131 11.812 1.00 75.31 182 GLY A N 1
ATOM 1383 C CA . GLY A 1 182 ? -17.909 10.551 13.099 1.00 75.31 182 GLY A CA 1
ATOM 1384 C C . GLY A 1 182 ? -16.900 11.692 12.973 1.00 75.31 182 GLY A C 1
ATOM 1385 O O . GLY A 1 182 ? -16.236 11.850 11.949 1.00 75.31 182 GLY A O 1
ATOM 1386 N N . GLU A 1 183 ? -16.771 12.462 14.046 1.00 79.12 183 GLU A N 1
ATOM 1387 C CA . GLU A 1 183 ? -15.780 13.528 14.176 1.00 79.12 183 GLU A CA 1
ATOM 1388 C C . GLU A 1 183 ? -14.560 13.026 14.958 1.00 79.12 183 GLU A C 1
ATOM 1390 O O . GLU A 1 183 ? -14.672 12.156 15.823 1.00 79.12 183 GLU A O 1
ATOM 1395 N N . LEU A 1 184 ? -13.389 13.570 14.629 1.00 80.12 184 LEU A N 1
ATOM 1396 C CA . LEU A 1 184 ? -12.112 13.270 15.272 1.00 80.12 184 LEU A CA 1
ATOM 1397 C C . LEU A 1 184 ? -11.436 14.579 15.654 1.00 80.12 184 LEU A C 1
ATOM 1399 O O . LEU A 1 184 ? -11.276 15.463 14.810 1.00 80.12 184 LEU A O 1
ATOM 1403 N N . GLU A 1 185 ? -10.998 14.681 16.903 1.00 84.06 185 GLU A N 1
ATOM 1404 C CA . GLU A 1 185 ? -10.166 15.800 17.338 1.00 84.06 185 GLU A CA 1
ATOM 1405 C C . GLU A 1 185 ? -8.716 15.608 16.870 1.00 84.06 185 GLU A C 1
ATOM 1407 O O . GLU A 1 185 ? -8.209 14.487 16.792 1.00 84.06 185 GLU A O 1
ATOM 1412 N N . SER A 1 186 ? -8.018 16.709 16.581 1.00 82.31 186 SER A N 1
ATOM 1413 C CA . SER A 1 186 ? -6.639 16.683 16.068 1.00 82.31 186 SER A CA 1
ATOM 1414 C C . SER A 1 186 ? -5.657 15.950 16.988 1.00 82.31 186 SER A C 1
ATOM 1416 O O . SER A 1 186 ? -4.761 15.260 16.500 1.00 82.31 186 SER A O 1
ATOM 1418 N N . ASP A 1 187 ? -5.839 16.066 18.306 1.00 85.25 187 ASP A N 1
ATOM 1419 C CA . ASP A 1 187 ? -4.986 15.398 19.294 1.00 85.25 187 ASP A CA 1
ATOM 1420 C C . ASP A 1 187 ? -5.161 13.873 19.231 1.00 85.25 187 ASP A C 1
ATOM 1422 O O . ASP A 1 187 ? -4.183 13.129 19.213 1.00 85.25 187 ASP A O 1
ATOM 1426 N N . GLN A 1 188 ? -6.400 13.409 19.056 1.00 84.12 188 GLN A N 1
ATOM 1427 C CA . GLN A 1 188 ? -6.720 11.987 18.915 1.00 84.12 188 GLN A CA 1
ATOM 1428 C C . GLN A 1 188 ? -6.170 11.411 17.608 1.00 84.12 188 GLN A C 1
ATOM 1430 O O . GLN A 1 188 ? -5.666 10.291 17.586 1.00 84.12 188 GLN A O 1
ATOM 1435 N N . ILE A 1 189 ? -6.222 12.176 16.510 1.00 87.12 189 ILE A N 1
ATOM 1436 C CA . ILE A 1 189 ? -5.642 11.755 15.226 1.00 87.12 189 ILE A CA 1
ATOM 1437 C C . ILE A 1 189 ? -4.150 11.483 15.392 1.00 87.12 189 ILE A C 1
ATOM 1439 O O . ILE A 1 189 ? -3.651 10.496 14.858 1.00 87.12 189 ILE A O 1
ATOM 1443 N N . ARG A 1 190 ? -3.432 12.325 16.141 1.00 88.56 190 ARG A N 1
ATOM 1444 C CA . ARG A 1 190 ? -2.003 12.124 16.381 1.00 88.56 190 ARG A CA 1
ATOM 1445 C C . ARG A 1 190 ? -1.743 10.809 17.112 1.00 88.56 190 ARG A C 1
ATOM 1447 O O . ARG A 1 190 ? -0.888 10.046 16.666 1.00 88.56 190 ARG A O 1
ATOM 1454 N N . ASP A 1 191 ? -2.502 10.526 18.165 1.00 89.19 191 ASP A N 1
ATOM 1455 C CA . ASP A 1 191 ? -2.371 9.278 18.920 1.00 89.19 191 ASP A CA 1
ATOM 1456 C C . ASP A 1 191 ? -2.679 8.062 18.031 1.00 89.19 191 ASP A C 1
ATOM 1458 O O . ASP A 1 191 ? -1.851 7.153 17.917 1.00 89.19 191 ASP A O 1
ATOM 1462 N N . PHE A 1 192 ? -3.783 8.094 17.275 1.00 88.31 192 PHE A N 1
ATOM 1463 C CA . PHE A 1 192 ? -4.141 7.024 16.336 1.00 88.31 192 PHE A CA 1
ATOM 1464 C C . PHE A 1 192 ? -3.131 6.837 15.207 1.00 88.31 192 PHE A C 1
ATOM 1466 O O . PHE A 1 192 ? -2.904 5.709 14.777 1.00 88.31 192 PHE A O 1
ATOM 1473 N N . VAL A 1 193 ? -2.495 7.905 14.727 1.00 91.06 193 VAL A N 1
ATOM 1474 C CA . VAL A 1 193 ? -1.423 7.806 13.730 1.00 91.06 193 VAL A CA 1
ATOM 1475 C C . VAL A 1 193 ? -0.199 7.119 14.331 1.00 91.06 193 VAL A C 1
ATOM 1477 O O . VAL A 1 193 ? 0.362 6.240 13.681 1.00 91.06 193 VAL A O 1
ATOM 1480 N N . THR A 1 194 ? 0.184 7.443 15.572 1.00 91.00 194 THR A N 1
ATOM 1481 C CA . THR A 1 194 ? 1.319 6.773 16.234 1.00 91.00 194 THR A CA 1
ATOM 1482 C C . THR A 1 194 ? 1.046 5.300 16.525 1.00 91.00 194 THR A C 1
ATOM 1484 O O . THR A 1 194 ? 1.947 4.470 16.408 1.00 91.00 194 THR A O 1
ATOM 1487 N N . ASP A 1 195 ? -0.189 4.944 16.872 1.00 90.06 195 ASP A N 1
ATOM 1488 C CA . ASP A 1 195 ? -0.573 3.547 17.060 1.00 90.06 195 ASP A CA 1
ATOM 1489 C C . ASP A 1 195 ? -0.683 2.810 15.721 1.00 90.06 195 ASP A C 1
ATOM 1491 O O . ASP A 1 195 ? -0.155 1.704 15.581 1.00 90.06 195 ASP A O 1
ATOM 1495 N N . GLY A 1 196 ? -1.263 3.454 14.706 1.00 89.50 196 GLY A N 1
ATOM 1496 C CA . GLY A 1 196 ? -1.309 2.972 13.328 1.00 89.50 196 GLY A CA 1
ATOM 1497 C C . GLY A 1 196 ? 0.077 2.673 12.760 1.00 89.50 196 GLY A C 1
ATOM 1498 O O . GLY A 1 196 ? 0.266 1.634 12.131 1.00 89.50 196 GLY A O 1
ATOM 1499 N N . GLU A 1 197 ? 1.064 3.522 13.043 1.00 92.00 197 GLU A N 1
ATOM 1500 C CA . GLU A 1 197 ? 2.459 3.325 12.639 1.00 92.00 197 GLU A CA 1
ATOM 1501 C C . GLU A 1 197 ? 3.054 2.046 13.246 1.00 92.00 197 GLU A C 1
ATOM 1503 O O . GLU A 1 197 ? 3.643 1.239 12.525 1.00 92.00 197 GLU A O 1
ATOM 1508 N N . LYS A 1 198 ? 2.836 1.797 14.546 1.00 92.06 198 LYS A N 1
ATOM 1509 C CA . LYS A 1 198 ? 3.314 0.575 15.223 1.00 92.06 198 LYS A CA 1
ATOM 1510 C C . LYS A 1 198 ? 2.704 -0.684 14.607 1.00 92.06 198 LYS A C 1
ATOM 1512 O O . LYS A 1 198 ? 3.393 -1.695 14.461 1.00 92.06 198 LYS A O 1
ATOM 1517 N N . TYR A 1 199 ? 1.412 -0.654 14.278 1.00 91.88 199 TYR A N 1
ATOM 1518 C CA . TYR A 1 199 ? 0.743 -1.784 13.631 1.00 91.88 199 TYR A CA 1
ATOM 1519 C C . TYR A 1 199 ? 1.247 -1.989 12.204 1.00 91.88 199 TYR A C 1
ATOM 1521 O O . TYR A 1 199 ? 1.570 -3.116 11.830 1.00 91.88 199 TYR A O 1
ATOM 1529 N N . ALA A 1 200 ? 1.392 -0.905 11.442 1.00 90.81 200 ALA A N 1
ATOM 1530 C CA . ALA A 1 200 ? 1.904 -0.944 10.081 1.00 90.81 200 ALA A CA 1
ATOM 1531 C C . ALA A 1 200 ? 3.345 -1.472 10.031 1.00 90.81 200 ALA A C 1
ATOM 1533 O O . ALA A 1 200 ? 3.662 -2.268 9.151 1.00 90.81 200 ALA A O 1
ATOM 1534 N N . GLN A 1 201 ? 4.193 -1.116 11.001 1.00 90.56 201 GLN A N 1
ATOM 1535 C CA . GLN A 1 201 ? 5.564 -1.621 11.097 1.00 90.56 201 GLN A CA 1
ATOM 1536 C C . GLN A 1 201 ? 5.591 -3.134 11.342 1.00 90.56 201 GLN A C 1
ATOM 1538 O O . GLN A 1 201 ? 6.274 -3.864 10.628 1.00 90.56 201 GLN A O 1
ATOM 1543 N N . LYS A 1 202 ? 4.787 -3.630 12.293 1.00 91.56 202 LYS A N 1
ATOM 1544 C CA . LYS A 1 202 ? 4.663 -5.075 12.553 1.00 91.56 202 LYS A CA 1
ATOM 1545 C C . LYS A 1 202 ? 4.160 -5.834 11.328 1.00 91.56 202 LYS A C 1
ATOM 1547 O O . LYS A 1 202 ? 4.654 -6.922 11.036 1.00 91.56 202 LYS A O 1
ATOM 1552 N N . LEU A 1 203 ? 3.178 -5.270 10.624 1.00 89.75 203 LEU A N 1
ATOM 1553 C CA . LEU A 1 203 ? 2.619 -5.849 9.407 1.00 89.75 203 LEU A CA 1
ATOM 1554 C C . LEU A 1 203 ? 3.662 -5.876 8.281 1.00 89.75 203 LEU A C 1
ATOM 1556 O O . LEU A 1 203 ? 3.815 -6.892 7.608 1.00 89.75 203 LEU A O 1
ATOM 1560 N N . TRP A 1 204 ? 4.419 -4.791 8.114 1.00 89.25 204 TRP A N 1
ATOM 1561 C CA . TRP A 1 204 ? 5.497 -4.690 7.134 1.00 89.25 204 TRP A CA 1
ATOM 1562 C C . TRP A 1 204 ? 6.610 -5.710 7.402 1.00 89.25 204 TRP A C 1
ATOM 1564 O O . TRP A 1 204 ? 6.975 -6.447 6.484 1.00 89.25 204 TRP A O 1
ATOM 1574 N N . ASP A 1 205 ? 7.068 -5.831 8.653 1.00 89.62 205 ASP A N 1
ATOM 1575 C CA . ASP A 1 205 ? 8.066 -6.822 9.076 1.00 89.62 205 ASP A CA 1
ATOM 1576 C C . ASP A 1 205 ? 7.579 -8.257 8.835 1.00 89.62 205 ASP A C 1
ATOM 1578 O O . ASP A 1 205 ? 8.319 -9.100 8.326 1.00 89.62 205 ASP A O 1
ATOM 1582 N N . ALA A 1 206 ? 6.324 -8.551 9.188 1.00 89.38 206 ALA A N 1
ATOM 1583 C CA . ALA A 1 206 ? 5.737 -9.873 8.989 1.00 89.38 206 ALA A CA 1
ATOM 1584 C C . ALA A 1 206 ? 5.618 -10.232 7.502 1.00 89.38 206 ALA A C 1
ATOM 1586 O O . ALA A 1 206 ? 5.861 -11.379 7.124 1.00 89.38 206 ALA A O 1
ATOM 1587 N N . LEU A 1 207 ? 5.270 -9.257 6.661 1.00 86.31 207 LEU A N 1
ATOM 1588 C CA . LEU A 1 207 ? 5.099 -9.456 5.227 1.00 86.31 207 LEU A CA 1
ATOM 1589 C C . LEU A 1 207 ? 6.457 -9.599 4.519 1.00 86.31 207 LEU A C 1
ATOM 1591 O O . LEU A 1 207 ? 6.605 -10.484 3.684 1.00 86.31 207 LEU A O 1
ATOM 1595 N N . ASN A 1 208 ? 7.480 -8.848 4.937 1.00 86.81 208 ASN A N 1
ATOM 1596 C CA . ASN A 1 208 ? 8.858 -9.003 4.447 1.00 86.81 208 ASN A CA 1
ATOM 1597 C C . ASN A 1 208 ? 9.495 -10.348 4.781 1.00 86.81 208 ASN A C 1
ATOM 1599 O O . ASN A 1 208 ? 10.385 -10.789 4.072 1.00 86.81 208 ASN A O 1
ATOM 1603 N N . ARG A 1 209 ? 9.080 -10.999 5.871 1.00 87.50 209 ARG A N 1
ATOM 1604 C CA . ARG A 1 209 ? 9.559 -12.353 6.186 1.00 87.50 209 ARG A CA 1
ATOM 1605 C C . ARG A 1 209 ? 8.962 -13.422 5.272 1.00 87.50 209 ARG A C 1
ATOM 1607 O O . ARG A 1 209 ? 9.468 -14.539 5.265 1.00 87.50 209 ARG A O 1
ATOM 1614 N N . LYS A 1 210 ? 7.845 -13.122 4.602 1.00 84.06 210 LYS A N 1
ATOM 1615 C CA . LYS A 1 210 ? 7.129 -14.061 3.729 1.00 84.06 210 LYS A CA 1
ATOM 1616 C C . LYS A 1 210 ? 7.382 -13.827 2.239 1.00 84.06 210 LYS A C 1
ATOM 1618 O O . LYS A 1 210 ? 7.217 -14.777 1.478 1.00 84.06 210 LYS A O 1
ATOM 1623 N N . LEU A 1 211 ? 7.694 -12.590 1.852 1.00 75.00 211 LEU A N 1
ATOM 1624 C CA . LEU A 1 211 ? 8.100 -12.188 0.501 1.00 75.00 211 LEU A CA 1
ATOM 1625 C C . LEU A 1 211 ? 9.582 -12.479 0.232 1.00 75.00 211 LEU A C 1
ATOM 1627 O O . LEU A 1 211 ? 9.936 -12.547 -0.967 1.00 75.00 211 LEU A O 1
#

InterPro domains:
  IPR020568 Ribosomal protein uS5 domain 2-type superfamily [SSF54211] (11-66)
  IPR027408 PNPase/RNase PH domain superfamily [G3DSA:3.30.230.70] (1-211)
  IPR036345 Exoribonuclease, PH domain 2 superfamily [SSF55666] (124-210)
  IPR050590 Exosome complex component Rrp42 subfamily [PTHR11097] (16-209)